Protein AF-A0A6A0IFH3-F1 (afdb_monomer_lite)

Radius of gyration: 33.76 Å; chains: 1; bounding box: 88×50×90 Å

pLDDT: mean 80.27, std 14.4, range [30.91, 95.38]

Foldseek 3Di:
DVVVVVVVVVVVVVVVVCCVVPVLVVPALAAFAPVCNVCSVPLVCQQDPPPGGFQVSVCCQVVLQPPQQAGSVRHGDPDRDVLSSVCSVQAPDRPCVQAPTHDHDGRPDDDALVRGDPVVLQVCCSRCVVVQDPDQLSQQEDPRQVCFDDSVDNPPTPNDLLVVADADPVRHPDQCVFDPGPHHSVDGDLCVPPDPDPVVVCVVCVVVVHNDCPPVCVQVRHSDPPSGDPPPDDDDDDDDPPPDDDDD

Structure (mmCIF, N/CA/C/O backbone):
data_AF-A0A6A0IFH3-F1
#
_entry.id   AF-A0A6A0IFH3-F1
#
loop_
_atom_site.group_PDB
_atom_site.id
_atom_site.type_symbol
_atom_site.label_atom_id
_atom_site.label_alt_id
_atom_site.label_comp_id
_atom_site.label_asym_id
_atom_site.label_entity_id
_atom_site.label_seq_id
_atom_site.pdbx_PDB_ins_code
_atom_site.Cartn_x
_atom_site.Cartn_y
_atom_site.Cartn_z
_atom_site.occupancy
_atom_site.B_iso_or_equiv
_atom_site.auth_seq_id
_atom_site.auth_comp_id
_atom_site.auth_asym_id
_atom_site.auth_atom_id
_atom_site.pdbx_PDB_model_num
ATOM 1 N N . MET A 1 1 ? -44.907 -36.975 39.271 1.00 62.53 1 MET A N 1
ATOM 2 C CA . MET A 1 1 ? -45.338 -35.653 38.759 1.00 62.53 1 MET A CA 1
ATOM 3 C C . MET A 1 1 ? -45.086 -34.501 39.737 1.00 62.53 1 MET A C 1
ATOM 5 O O . MET A 1 1 ? -44.320 -33.629 39.379 1.00 62.53 1 MET A O 1
ATOM 9 N N . ARG A 1 2 ? -45.609 -34.451 40.977 1.00 72.94 2 ARG A N 1
ATOM 10 C CA . ARG A 1 2 ? -45.351 -33.288 41.878 1.00 72.94 2 ARG A CA 1
ATOM 11 C C . ARG A 1 2 ? -43.865 -32.991 42.153 1.00 72.94 2 ARG A C 1
ATOM 13 O O . ARG A 1 2 ? -43.475 -31.833 42.152 1.00 72.94 2 ARG A O 1
ATOM 20 N N . ARG A 1 3 ? -43.028 -34.021 42.329 1.00 76.31 3 ARG A N 1
ATOM 21 C CA . ARG A 1 3 ? -41.579 -33.852 42.562 1.00 76.31 3 ARG A CA 1
ATOM 22 C C . ARG A 1 3 ? -40.836 -33.230 41.373 1.00 76.31 3 ARG A C 1
ATOM 24 O O . ARG A 1 3 ? -39.982 -32.386 41.592 1.00 76.31 3 ARG A O 1
ATOM 31 N N . THR A 1 4 ? -41.199 -33.582 40.138 1.00 78.31 4 THR A N 1
ATOM 32 C CA . THR A 1 4 ? -40.545 -33.036 38.936 1.00 78.31 4 THR A CA 1
ATOM 33 C C . THR A 1 4 ? -40.873 -31.557 38.735 1.00 78.31 4 THR A C 1
ATOM 35 O O . THR A 1 4 ? -39.989 -30.792 38.378 1.00 78.31 4 THR A O 1
ATOM 38 N N . TRP A 1 5 ? -42.101 -31.128 39.050 1.00 86.94 5 TRP A N 1
ATOM 39 C CA . TRP A 1 5 ? -42.496 -29.713 39.008 1.00 86.94 5 TRP A CA 1
ATOM 40 C C . TRP A 1 5 ? -41.808 -28.864 40.083 1.00 86.94 5 TRP A C 1
ATOM 42 O O . TRP A 1 5 ? -41.372 -27.755 39.793 1.00 86.94 5 TRP A O 1
ATOM 52 N N . VAL A 1 6 ? -41.663 -29.391 41.304 1.00 89.38 6 VAL A N 1
ATOM 53 C CA . VAL A 1 6 ? -40.944 -28.698 42.387 1.00 89.38 6 VAL A CA 1
ATOM 54 C C . VAL A 1 6 ? -39.465 -28.524 42.038 1.00 89.38 6 VAL A C 1
ATOM 56 O O . VAL A 1 6 ? -38.928 -27.433 42.211 1.00 89.38 6 VAL A O 1
ATOM 59 N N . SER A 1 7 ? -38.819 -29.558 41.489 1.00 84.94 7 SER A N 1
ATOM 60 C CA . SER A 1 7 ? -37.437 -29.454 41.008 1.00 84.94 7 SER A CA 1
ATOM 61 C C . SER A 1 7 ? -37.296 -28.425 39.887 1.00 84.94 7 SER A C 1
ATOM 63 O O . SER A 1 7 ? -36.379 -27.612 39.945 1.00 84.94 7 SER A O 1
ATOM 65 N N . LEU A 1 8 ? -38.224 -28.406 38.921 1.00 90.88 8 LEU A N 1
ATOM 66 C CA . LEU A 1 8 ? -38.197 -27.461 37.803 1.00 90.88 8 LEU A CA 1
ATOM 67 C C . LEU A 1 8 ? -38.345 -26.006 38.276 1.00 90.88 8 LEU A C 1
ATOM 69 O O . LEU A 1 8 ? -37.596 -25.133 37.840 1.00 90.88 8 LEU A O 1
ATOM 73 N N . LEU A 1 9 ? -39.270 -25.755 39.208 1.00 93.75 9 LEU A N 1
ATOM 74 C CA . LEU A 1 9 ? -39.489 -24.434 39.803 1.00 93.75 9 LEU A CA 1
ATOM 75 C C . LEU A 1 9 ? -38.283 -23.963 40.620 1.00 93.75 9 LEU A C 1
ATOM 77 O O . LEU A 1 9 ? -37.913 -22.797 40.520 1.00 93.75 9 LEU A O 1
ATOM 81 N N . LEU A 1 10 ? -37.640 -24.855 41.381 1.00 92.56 10 LEU A N 1
ATOM 82 C CA . LEU A 1 10 ? -36.421 -24.533 42.129 1.00 92.56 10 LEU A CA 1
ATOM 83 C C . LEU A 1 10 ? -35.256 -24.183 41.199 1.00 92.56 10 LEU A C 1
ATOM 85 O O . LEU A 1 10 ? -34.565 -23.197 41.444 1.00 92.56 10 LEU A O 1
ATOM 89 N N . THR A 1 11 ? -35.061 -24.931 40.109 1.00 89.00 11 THR A N 1
ATOM 90 C CA . THR A 1 11 ? -34.044 -24.588 39.103 1.00 89.00 11 THR A CA 1
ATOM 91 C C . THR A 1 11 ? -34.352 -23.276 38.399 1.00 89.00 11 THR A C 1
ATOM 93 O O . THR A 1 11 ? -33.440 -22.480 38.192 1.00 89.00 11 THR A O 1
ATOM 96 N N . LEU A 1 12 ? -35.623 -23.019 38.072 1.00 92.12 12 LEU A N 1
ATOM 97 C CA . LEU A 1 12 ? -36.022 -21.773 37.431 1.00 92.12 12 LEU A CA 1
ATOM 98 C C . LEU A 1 12 ? -35.761 -20.596 38.372 1.00 92.12 12 LEU A C 1
ATOM 100 O O . LEU A 1 12 ? -35.066 -19.675 37.977 1.00 92.12 12 LEU A O 1
ATOM 104 N N . ALA A 1 13 ? -36.213 -20.676 39.628 1.00 92.31 13 ALA A N 1
ATOM 105 C CA . ALA A 1 13 ? -36.014 -19.642 40.643 1.00 92.31 13 ALA A CA 1
ATOM 106 C C . ALA A 1 13 ? -34.532 -19.384 40.955 1.00 92.31 13 ALA A C 1
ATOM 108 O O . ALA A 1 13 ? -34.131 -18.229 41.106 1.00 92.31 13 ALA A O 1
ATOM 109 N N . ALA A 1 14 ? -33.705 -20.432 41.023 1.00 88.62 14 ALA A N 1
ATOM 110 C CA . ALA A 1 14 ? -32.262 -20.292 41.191 1.00 88.62 14 ALA A CA 1
ATOM 111 C C . ALA A 1 14 ? -31.612 -19.613 39.973 1.00 88.62 14 ALA A C 1
ATOM 113 O O . ALA A 1 14 ? -30.759 -18.745 40.150 1.00 88.62 14 ALA A O 1
ATOM 114 N N . ALA A 1 15 ? -32.045 -19.944 38.752 1.00 81.81 15 ALA A N 1
ATOM 115 C CA . ALA A 1 15 ? -31.559 -19.315 37.527 1.00 81.81 15 ALA A CA 1
ATOM 116 C C . ALA A 1 15 ? -31.984 -17.842 37.418 1.00 81.81 15 ALA A C 1
ATOM 118 O O . ALA A 1 15 ? -31.140 -16.999 37.119 1.00 81.81 15 ALA A O 1
ATOM 119 N N . THR A 1 16 ? -33.243 -17.494 37.721 1.00 84.94 16 THR A N 1
ATOM 120 C CA . THR A 1 16 ? -33.681 -16.088 37.773 1.00 84.94 16 THR A CA 1
ATOM 121 C C . THR A 1 16 ? -32.930 -15.323 38.851 1.00 84.94 16 THR A C 1
ATOM 123 O O . THR A 1 16 ? -32.461 -14.222 38.592 1.00 84.94 16 THR A O 1
ATOM 126 N N . SER A 1 17 ? -32.751 -15.908 40.038 1.00 83.56 17 SER A N 1
ATOM 127 C CA . SER A 1 17 ? -31.994 -15.270 41.122 1.00 83.56 17 SER A CA 1
ATOM 128 C C . SER A 1 17 ? -30.533 -15.054 40.729 1.00 83.56 17 SER A C 1
ATOM 130 O O . SER A 1 17 ? -30.000 -13.973 40.949 1.00 83.56 17 SER A O 1
ATOM 132 N N . ALA A 1 18 ? -29.888 -16.028 40.084 1.00 78.44 18 ALA A N 1
ATOM 133 C CA . ALA A 1 18 ? -28.528 -15.876 39.576 1.00 78.44 18 ALA A CA 1
ATOM 134 C C . ALA A 1 18 ? -28.435 -14.820 38.460 1.00 78.44 18 ALA A C 1
ATOM 136 O O . ALA A 1 18 ? -27.479 -14.051 38.441 1.00 78.44 18 ALA A O 1
ATOM 137 N N . ALA A 1 19 ? -29.427 -14.731 37.571 1.00 73.88 19 ALA A N 1
ATOM 138 C CA . ALA A 1 19 ? -29.487 -13.706 36.530 1.00 73.88 19 ALA A CA 1
ATOM 139 C C . ALA A 1 19 ? -29.722 -12.294 37.099 1.00 73.88 19 ALA A C 1
ATOM 141 O O . ALA A 1 19 ? -29.194 -11.329 36.559 1.00 73.88 19 ALA A O 1
ATOM 142 N N . ILE A 1 20 ? -30.473 -12.170 38.197 1.00 77.69 20 ILE A N 1
ATOM 143 C CA . ILE A 1 20 ? -30.726 -10.895 38.889 1.00 77.69 20 ILE A CA 1
ATOM 144 C C . ILE A 1 20 ? -29.519 -10.475 39.741 1.00 77.69 20 ILE A C 1
ATOM 146 O O . ILE A 1 20 ? -29.163 -9.300 39.760 1.00 77.69 20 ILE A O 1
ATOM 150 N N . LEU A 1 21 ? -28.876 -11.421 40.436 1.00 76.44 21 LEU A N 1
ATOM 151 C CA . LEU A 1 21 ? -27.759 -11.156 41.354 1.00 76.44 21 LEU A CA 1
ATOM 152 C C . LEU A 1 21 ? -26.398 -11.087 40.647 1.00 76.44 21 LEU A C 1
ATOM 154 O O . LEU A 1 21 ? -25.497 -10.393 41.110 1.00 76.44 21 LEU A O 1
ATOM 158 N N . PHE A 1 22 ? -26.238 -11.788 39.522 1.00 69.81 22 PHE A N 1
ATOM 159 C CA . PHE A 1 22 ? -25.007 -11.825 38.728 1.00 69.81 22 PHE A CA 1
ATOM 160 C C . PHE A 1 22 ? -25.266 -11.616 37.224 1.00 69.81 22 PHE A C 1
ATOM 162 O O . PHE A 1 22 ? -24.744 -12.386 36.408 1.00 69.81 22 PHE A O 1
ATOM 169 N N . PRO A 1 23 ? -26.009 -10.567 36.818 1.00 62.97 23 PRO A N 1
ATOM 170 C CA . PRO A 1 23 ? -26.370 -10.345 35.415 1.00 62.97 23 PRO A CA 1
ATOM 171 C C . PRO A 1 23 ? -25.130 -10.299 34.518 1.00 62.97 23 PRO A C 1
ATOM 173 O O . PRO A 1 23 ? -25.102 -10.882 33.436 1.00 62.97 23 PRO A O 1
ATOM 176 N N . TYR A 1 24 ? -24.044 -9.710 35.019 1.00 60.28 24 TYR A N 1
ATOM 177 C CA . TYR A 1 24 ? -22.783 -9.603 34.297 1.00 60.28 24 TYR A CA 1
ATOM 178 C C . TYR A 1 24 ? -22.118 -10.961 34.055 1.00 60.28 24 TYR A C 1
ATOM 180 O O . TYR A 1 24 ? -21.653 -11.203 32.952 1.00 60.28 24 TYR A O 1
ATOM 188 N N . ARG A 1 25 ? -22.109 -11.904 35.007 1.00 62.91 25 ARG A N 1
ATOM 189 C CA . ARG A 1 25 ? -21.514 -13.238 34.764 1.00 62.91 25 ARG A CA 1
ATOM 190 C C . ARG A 1 25 ? -22.373 -14.121 33.863 1.00 62.91 25 ARG A C 1
ATOM 192 O O . ARG A 1 25 ? -21.837 -15.015 33.223 1.00 62.91 25 ARG A O 1
ATOM 199 N N . ALA A 1 26 ? -23.676 -13.863 33.815 1.00 61.84 26 ALA A N 1
ATOM 200 C CA . ALA A 1 26 ? -24.594 -14.588 32.947 1.00 61.84 26 ALA A CA 1
ATOM 201 C C . ALA A 1 26 ? -24.537 -14.109 31.481 1.00 61.84 26 ALA A C 1
ATOM 203 O O . ALA A 1 26 ? -24.861 -14.884 30.587 1.00 61.84 26 ALA A O 1
ATOM 204 N N . ILE A 1 27 ? -24.130 -12.854 31.233 1.00 68.31 27 ILE A N 1
ATOM 205 C CA . ILE A 1 27 ? -24.211 -12.208 29.907 1.00 68.31 27 ILE A CA 1
ATOM 206 C C . ILE A 1 27 ? -22.826 -11.846 29.335 1.00 68.31 27 ILE A C 1
ATOM 208 O O . ILE A 1 27 ? -22.698 -11.652 28.128 1.00 68.31 27 ILE A O 1
ATOM 212 N N . THR A 1 28 ? -21.767 -11.760 30.152 1.00 67.44 28 THR A N 1
ATOM 213 C CA . THR A 1 28 ? -20.444 -11.336 29.658 1.00 67.44 28 THR A CA 1
ATOM 214 C C . THR A 1 28 ? -19.760 -12.435 28.837 1.00 67.44 28 THR A C 1
ATOM 216 O O . THR A 1 28 ? -19.492 -13.519 29.356 1.00 67.44 28 THR A O 1
ATOM 219 N N . PRO A 1 29 ? -19.374 -12.158 27.577 1.00 70.81 29 PRO A N 1
ATOM 220 C CA . PRO A 1 29 ? -18.688 -13.122 26.712 1.00 70.81 29 PRO A CA 1
ATOM 221 C C . PRO A 1 29 ? -17.205 -13.350 27.081 1.00 70.81 29 PRO A C 1
ATOM 223 O O . PRO A 1 29 ? -16.410 -13.791 26.253 1.00 70.81 29 PRO A O 1
ATOM 226 N N . GLY A 1 30 ? -16.811 -13.050 28.323 1.00 77.75 30 GLY A N 1
ATOM 227 C CA . GLY A 1 30 ? -15.439 -13.112 28.825 1.00 77.75 30 GLY A CA 1
ATOM 228 C C . GLY A 1 30 ? -14.893 -11.753 29.269 1.00 77.75 30 GLY A C 1
ATOM 229 O O . GLY A 1 30 ? -15.550 -10.717 29.143 1.00 77.75 30 GLY A O 1
ATOM 230 N N . THR A 1 31 ? -13.669 -11.764 29.803 1.00 82.62 31 THR A N 1
ATOM 231 C CA . THR A 1 31 ? -12.994 -10.564 30.316 1.00 82.62 31 THR A CA 1
ATOM 232 C C . THR A 1 31 ? -12.634 -9.591 29.197 1.00 82.62 31 THR A C 1
ATOM 234 O O . THR A 1 31 ? -12.260 -10.018 28.100 1.00 82.62 31 THR A O 1
ATOM 237 N N . LEU A 1 32 ? -12.702 -8.297 29.516 1.00 85.19 32 LEU A N 1
ATOM 238 C CA . LEU A 1 32 ? -12.210 -7.212 28.670 1.00 85.19 32 LEU A CA 1
ATOM 239 C C . LEU A 1 32 ? -10.676 -7.214 28.591 1.00 85.19 32 LEU A C 1
ATOM 241 O O . LEU A 1 32 ? -9.986 -7.819 29.420 1.00 85.19 32 LEU A O 1
ATOM 245 N N . SER A 1 33 ? -10.150 -6.514 27.594 1.00 86.06 33 SER A N 1
ATOM 246 C CA . SER A 1 33 ? -8.736 -6.188 27.467 1.00 86.06 33 SER A CA 1
ATOM 247 C C . SER A 1 33 ? -8.267 -5.313 28.635 1.00 86.06 33 SER A C 1
ATOM 249 O O . SER A 1 33 ? -9.041 -4.573 29.243 1.00 86.06 33 SER A O 1
ATOM 251 N N . ALA A 1 34 ? -6.967 -5.372 28.944 1.00 85.94 34 ALA A N 1
ATOM 252 C CA . ALA A 1 34 ? -6.384 -4.650 30.078 1.00 85.94 34 ALA A CA 1
ATOM 253 C C . ALA A 1 34 ? -6.682 -3.138 30.054 1.00 85.94 34 ALA A C 1
ATOM 255 O O . ALA A 1 34 ? -6.937 -2.545 31.100 1.00 85.94 34 ALA A O 1
ATOM 256 N N . GLY A 1 35 ? -6.694 -2.531 28.861 1.00 84.38 35 GLY A N 1
ATOM 257 C CA . GLY A 1 35 ? -6.963 -1.103 28.678 1.00 84.38 35 GLY A CA 1
ATOM 258 C C . GLY A 1 35 ? -8.408 -0.692 28.968 1.00 84.38 35 GLY A C 1
ATOM 259 O O . GLY A 1 35 ? -8.644 0.474 29.270 1.00 84.38 35 GLY A O 1
ATOM 260 N N . HIS A 1 36 ? -9.352 -1.636 28.929 1.00 88.56 36 HIS A N 1
ATOM 261 C CA . HIS A 1 36 ? -10.779 -1.379 29.121 1.00 88.56 36 HIS A CA 1
ATOM 262 C C . HIS A 1 36 ? -11.355 -2.022 30.390 1.00 88.56 36 HIS A C 1
ATOM 264 O O . HIS A 1 36 ? -12.564 -1.998 30.611 1.00 88.56 36 HIS A O 1
ATOM 270 N N . LEU A 1 37 ? -10.518 -2.572 31.281 1.00 87.31 37 LEU A N 1
ATOM 271 C CA . LEU A 1 37 ? -10.986 -3.169 32.541 1.00 87.31 37 LEU A CA 1
ATOM 272 C C . LEU A 1 37 ? -11.797 -2.190 33.405 1.00 87.31 37 LEU A C 1
ATOM 274 O O . LEU A 1 37 ? -12.680 -2.622 34.144 1.00 87.31 37 LEU A O 1
ATOM 278 N N . GLY A 1 38 ? -11.532 -0.884 33.292 1.00 86.81 38 GLY A N 1
ATOM 279 C CA . GLY A 1 38 ? -12.296 0.161 33.978 1.00 86.81 38 GLY A CA 1
ATOM 280 C C . GLY A 1 38 ? -13.731 0.333 33.466 1.00 86.81 38 GLY A C 1
ATOM 281 O O . GLY A 1 38 ? -14.540 0.958 34.140 1.00 86.81 38 GLY A O 1
ATOM 282 N N . GLN A 1 39 ? -14.059 -0.227 32.301 1.00 88.00 39 GLN A N 1
ATOM 283 C CA . GLN A 1 39 ? -15.365 -0.123 31.639 1.00 88.00 39 GLN A CA 1
ATOM 284 C C . GLN A 1 39 ? -16.192 -1.406 31.809 1.00 88.00 39 GLN A C 1
ATOM 286 O O . GLN A 1 39 ? -17.296 -1.508 31.281 1.00 88.00 39 GLN A O 1
ATOM 291 N N . ARG A 1 40 ? -15.687 -2.386 32.573 1.00 84.06 40 ARG A N 1
ATOM 292 C CA . ARG A 1 40 ? -16.310 -3.708 32.762 1.00 84.06 40 ARG A CA 1
ATOM 293 C C . ARG A 1 40 ? -17.757 -3.661 33.262 1.00 84.06 40 ARG A C 1
ATOM 295 O O . ARG A 1 40 ? -18.520 -4.574 32.967 1.00 84.06 40 ARG A O 1
ATOM 302 N N . ASP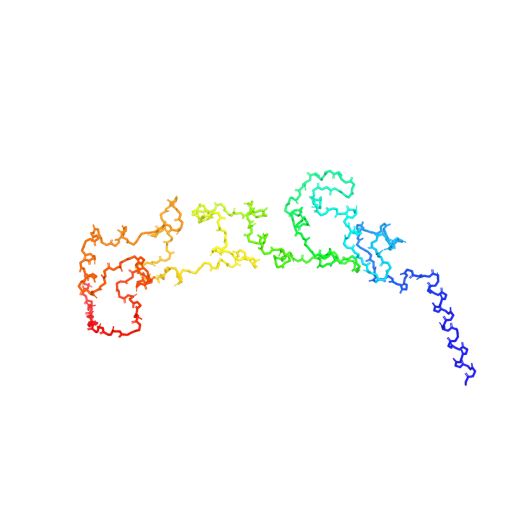 A 1 41 ? -18.104 -2.610 34.001 1.00 83.12 41 ASP A N 1
ATOM 303 C CA . ASP A 1 41 ? -19.408 -2.447 34.643 1.00 83.12 41 ASP A CA 1
ATOM 304 C C . ASP A 1 41 ? -20.358 -1.541 33.822 1.00 83.12 41 ASP A C 1
ATOM 306 O O . ASP A 1 41 ? -21.552 -1.478 34.112 1.00 83.12 41 ASP A O 1
ATOM 310 N N . ASP A 1 42 ? -19.866 -0.895 32.754 1.00 87.06 42 ASP A N 1
ATOM 311 C CA . ASP A 1 42 ? -20.640 -0.017 31.863 1.00 87.06 42 ASP A CA 1
ATOM 312 C C . ASP A 1 42 ? -20.665 -0.562 30.427 1.00 87.06 42 ASP A C 1
ATOM 314 O O . ASP A 1 42 ? -20.021 -0.053 29.507 1.00 87.06 42 ASP A O 1
ATOM 318 N N . CYS A 1 43 ? -21.430 -1.633 30.214 1.00 85.44 43 CYS A N 1
ATOM 319 C CA . CYS A 1 43 ? -21.493 -2.323 28.923 1.00 85.44 43 CYS A CA 1
ATOM 320 C C . CYS A 1 43 ? -22.015 -1.421 27.786 1.00 85.44 43 CYS A C 1
ATOM 322 O O . CYS A 1 43 ? -21.633 -1.589 26.625 1.00 85.44 43 CYS A O 1
ATOM 324 N N . LEU A 1 44 ? -22.892 -0.461 28.106 1.00 89.44 44 LEU A N 1
ATOM 325 C CA . LEU A 1 44 ? -23.524 0.440 27.133 1.00 89.44 44 LEU A CA 1
ATOM 326 C C . LEU A 1 44 ? -22.600 1.587 26.680 1.00 89.44 44 LEU A C 1
ATOM 328 O O . LEU A 1 44 ? -22.924 2.300 25.718 1.00 89.44 44 LEU A O 1
ATOM 332 N N . SER A 1 45 ? -21.431 1.735 27.313 1.00 89.81 45 SER A N 1
ATOM 333 C CA . SER A 1 45 ? -20.347 2.590 26.815 1.00 89.81 45 SER A CA 1
ATOM 334 C C . SER A 1 45 ? -19.851 2.143 25.438 1.00 89.81 45 SER A C 1
ATOM 336 O O . SER A 1 45 ? -19.539 2.986 24.599 1.00 89.81 45 SER A O 1
ATOM 338 N N . CYS A 1 46 ? -19.863 0.833 25.168 1.00 89.12 46 CYS A N 1
ATOM 339 C CA . CYS A 1 46 ? -19.465 0.253 23.885 1.00 89.12 46 CYS A CA 1
ATOM 340 C C . CYS A 1 46 ? -20.653 -0.312 23.099 1.00 89.12 46 CYS A C 1
ATOM 342 O O . CYS A 1 46 ? -20.661 -0.244 21.872 1.00 89.12 46 CYS A O 1
ATOM 344 N N . HIS A 1 47 ? -21.669 -0.845 23.781 1.00 90.31 47 HIS A N 1
ATOM 345 C CA . HIS A 1 47 ? -22.810 -1.489 23.139 1.00 90.31 47 HIS A CA 1
ATOM 346 C C . HIS A 1 47 ? -24.031 -0.580 23.002 1.00 90.31 47 HIS A C 1
ATOM 348 O O . HIS A 1 47 ? -24.325 0.274 23.835 1.00 90.31 47 HIS A O 1
ATOM 354 N N . THR A 1 48 ? -24.805 -0.833 21.954 1.00 91.38 48 THR A N 1
ATOM 355 C CA . THR A 1 48 ? -26.190 -0.387 21.824 1.00 91.38 48 THR A CA 1
ATOM 356 C C . THR A 1 48 ? -27.095 -1.608 21.917 1.00 91.38 48 THR A C 1
ATOM 358 O O . THR A 1 48 ? -26.830 -2.635 21.286 1.00 91.38 48 THR A O 1
ATOM 361 N N . LEU A 1 49 ? -28.172 -1.502 22.698 1.00 87.50 49 LEU A N 1
ATOM 362 C CA . LEU A 1 49 ? -29.128 -2.594 22.886 1.00 87.50 49 LEU A CA 1
ATOM 363 C C . LEU A 1 49 ? -29.589 -3.152 21.532 1.00 87.50 49 LEU A C 1
ATOM 365 O O . LEU A 1 49 ? -29.991 -2.395 20.647 1.00 87.50 49 LEU A O 1
ATOM 369 N N . LEU A 1 50 ? -29.485 -4.477 21.379 1.00 83.19 50 LEU A N 1
ATOM 370 C CA . LEU A 1 50 ? -29.855 -5.252 20.182 1.00 83.19 50 LEU A CA 1
ATOM 371 C C . LEU A 1 50 ? -29.086 -4.919 18.886 1.00 83.19 50 LEU A C 1
ATOM 373 O O . LEU A 1 50 ? -29.313 -5.567 17.870 1.00 83.19 50 LEU A O 1
ATOM 377 N N . ARG A 1 51 ? -28.163 -3.950 18.905 1.00 84.94 51 ARG A N 1
ATOM 378 C CA . ARG A 1 51 ? -27.356 -3.535 17.741 1.00 84.94 51 ARG A CA 1
ATOM 379 C C . ARG A 1 51 ? -25.866 -3.855 17.878 1.00 84.94 51 ARG A C 1
ATOM 381 O O . ARG A 1 51 ? -25.087 -3.513 16.997 1.00 84.94 51 ARG A O 1
ATOM 388 N N . GLY A 1 52 ? -25.466 -4.518 18.962 1.00 87.38 52 GLY A N 1
ATOM 389 C CA . GLY A 1 52 ? -24.068 -4.873 19.203 1.00 87.38 52 GLY A CA 1
ATOM 390 C C . GLY A 1 52 ? -23.218 -3.656 19.569 1.00 87.38 52 GLY A C 1
ATOM 391 O O . GLY A 1 52 ? -23.719 -2.736 20.212 1.00 87.38 52 GLY A O 1
ATOM 392 N N . ALA A 1 53 ? -21.935 -3.677 19.207 1.00 89.12 53 ALA A N 1
ATOM 393 C CA . ALA A 1 53 ? -20.991 -2.588 19.460 1.00 89.12 53 ALA A CA 1
ATOM 394 C C . ALA A 1 53 ? -20.752 -1.790 18.165 1.00 89.12 53 ALA A C 1
ATOM 396 O O . ALA A 1 53 ? -19.973 -2.231 17.318 1.00 89.12 53 ALA A O 1
ATOM 397 N N . PRO A 1 54 ? -21.447 -0.656 17.960 1.00 90.44 54 PRO A N 1
ATOM 398 C CA . PRO A 1 54 ? -21.275 0.144 16.756 1.00 90.44 54 PRO A CA 1
ATOM 399 C C . PRO A 1 54 ? -19.935 0.903 16.800 1.00 90.44 54 PRO A C 1
ATOM 401 O O . PRO A 1 54 ? -19.475 1.314 17.868 1.00 90.44 54 PRO A O 1
ATOM 404 N N . ALA A 1 55 ? -19.298 1.095 15.641 1.00 89.06 55 ALA A N 1
ATOM 405 C CA . ALA A 1 55 ? -17.946 1.659 15.550 1.00 89.06 55 ALA A CA 1
ATOM 406 C C . ALA A 1 55 ? -17.850 3.088 16.120 1.00 89.06 55 ALA A C 1
ATOM 408 O O . ALA A 1 55 ? -16.803 3.496 16.621 1.00 89.06 55 ALA A O 1
ATOM 409 N N . GLU A 1 56 ? -18.952 3.835 16.114 1.00 90.56 56 GLU A N 1
ATOM 410 C CA . GLU A 1 56 ? -19.051 5.194 16.644 1.00 90.56 56 GLU A CA 1
ATOM 411 C C . GLU A 1 56 ? -18.824 5.234 18.161 1.00 90.56 56 GLU A C 1
ATOM 413 O O . GLU A 1 56 ? -18.231 6.184 18.673 1.00 90.56 56 GLU A O 1
ATOM 418 N N . LYS A 1 57 ? -19.239 4.186 18.886 1.00 92.25 57 LYS A N 1
ATOM 419 C CA . LYS A 1 57 ? -18.991 4.060 20.330 1.00 92.25 57 LYS A CA 1
ATOM 420 C C . LYS A 1 57 ? -17.498 3.904 20.614 1.00 92.25 57 LYS A C 1
ATOM 422 O O . LYS A 1 57 ? -16.987 4.512 21.548 1.00 92.25 57 LYS A O 1
ATOM 427 N N . CYS A 1 58 ? -16.781 3.164 19.767 1.00 90.56 58 CYS A N 1
ATOM 428 C CA . CYS A 1 58 ? -15.322 3.078 19.825 1.00 90.56 58 CYS A CA 1
ATOM 429 C C . CYS A 1 58 ? -14.682 4.434 19.481 1.00 90.56 58 CYS A C 1
ATOM 431 O O . CYS A 1 58 ? -13.810 4.918 20.206 1.00 90.56 58 CYS A O 1
ATOM 433 N N . ALA A 1 59 ? -15.151 5.073 18.404 1.00 91.12 59 ALA A N 1
ATOM 434 C CA . ALA A 1 59 ? -14.620 6.335 17.891 1.00 91.12 59 ALA A CA 1
ATOM 435 C C . ALA A 1 59 ? -14.814 7.530 18.841 1.00 91.12 59 ALA A C 1
ATOM 437 O O . ALA A 1 59 ? -14.075 8.510 18.740 1.00 91.12 59 ALA A O 1
ATOM 438 N N . ALA A 1 60 ? -15.756 7.445 19.786 1.00 92.00 60 ALA A N 1
ATOM 439 C CA . ALA A 1 60 ? -15.962 8.458 20.821 1.00 92.00 60 ALA A CA 1
ATOM 440 C C . ALA A 1 60 ? -14.705 8.691 21.681 1.00 92.00 60 ALA A C 1
ATOM 442 O O . ALA A 1 60 ? -14.422 9.829 22.057 1.00 92.00 60 ALA A O 1
ATOM 443 N N . CYS A 1 61 ? -13.931 7.631 21.938 1.00 90.44 61 CYS A N 1
ATOM 444 C CA . CYS A 1 61 ? -12.651 7.698 22.652 1.00 90.44 61 CYS A CA 1
ATOM 445 C C . CYS A 1 61 ? -11.452 7.520 21.707 1.00 90.44 61 CYS A C 1
ATOM 447 O O . CYS A 1 61 ? -10.419 8.164 21.884 1.00 90.44 61 CYS A O 1
ATOM 449 N N . HIS A 1 62 ? -11.581 6.662 20.693 1.00 90.94 62 HIS A N 1
ATOM 450 C CA . HIS A 1 62 ? -10.542 6.348 19.711 1.00 90.94 62 HIS A CA 1
ATOM 451 C C . HIS A 1 62 ? -10.867 6.958 18.350 1.00 90.94 62 HIS A C 1
ATOM 453 O O . HIS A 1 62 ? -11.211 6.249 17.404 1.00 90.94 62 HIS A O 1
ATOM 459 N N . ARG A 1 63 ? -10.756 8.284 18.237 1.00 92.38 63 ARG A N 1
ATOM 460 C CA . ARG A 1 63 ? -10.995 8.975 16.964 1.00 92.38 63 ARG A CA 1
ATOM 461 C C . ARG A 1 63 ? -10.051 8.418 15.891 1.00 92.38 63 ARG A C 1
ATOM 463 O O . ARG A 1 63 ? -8.840 8.472 16.102 1.00 92.38 63 ARG A O 1
ATOM 470 N N . PRO A 1 64 ? -10.549 7.915 14.747 1.00 90.38 64 PRO A N 1
ATOM 471 C CA . PRO A 1 64 ? -9.709 7.247 13.752 1.00 90.38 64 PRO A CA 1
ATOM 472 C C . PRO A 1 64 ? -8.499 8.072 13.286 1.00 90.38 64 PRO A C 1
ATOM 474 O O . PRO A 1 64 ? -7.406 7.536 13.149 1.00 90.38 64 PRO A O 1
ATOM 477 N N . GLY A 1 65 ? -8.661 9.391 13.140 1.00 90.31 65 GLY A N 1
ATOM 478 C CA . GLY A 1 65 ? -7.578 10.312 12.777 1.00 90.31 65 GLY A CA 1
ATOM 479 C C . GLY A 1 65 ? -6.558 10.605 13.884 1.00 90.31 65 GLY A C 1
ATOM 480 O O . GLY A 1 65 ? -5.554 11.248 13.600 1.00 90.31 65 GLY A O 1
ATOM 481 N N . ASP A 1 66 ? -6.779 10.129 15.111 1.00 94.06 66 ASP A N 1
ATOM 482 C CA . ASP A 1 66 ? -5.922 10.363 16.280 1.00 94.06 66 ASP A CA 1
ATOM 483 C C . ASP A 1 66 ? -5.230 9.083 16.783 1.00 94.06 66 ASP A C 1
ATOM 485 O O . ASP A 1 66 ? -4.274 9.151 17.567 1.00 94.06 66 ASP A O 1
ATOM 489 N N . VAL A 1 67 ? -5.683 7.901 16.348 1.00 91.75 67 VAL A N 1
ATOM 490 C CA . VAL A 1 67 ? -5.148 6.625 16.838 1.00 91.75 67 VAL A CA 1
ATOM 491 C C . VAL A 1 67 ? -3.666 6.494 16.485 1.00 91.75 67 VAL A C 1
ATOM 493 O O . VAL A 1 67 ? -3.270 6.528 15.324 1.00 91.75 67 VAL A O 1
ATOM 496 N N . GLY A 1 68 ? -2.828 6.315 17.507 1.00 91.56 68 GLY A N 1
ATOM 497 C CA . GLY A 1 68 ? -1.378 6.196 17.351 1.00 91.56 68 GLY A CA 1
ATOM 498 C C . GLY A 1 68 ? -0.629 7.528 17.355 1.00 91.56 68 GLY A C 1
ATOM 499 O O . GLY A 1 68 ? 0.599 7.510 17.325 1.00 91.56 68 GLY A O 1
ATOM 500 N N . VAL A 1 69 ? -1.318 8.668 17.453 1.00 95.38 69 VAL A N 1
ATOM 501 C CA . VAL A 1 69 ? -0.681 9.992 17.587 1.00 95.38 69 VAL A CA 1
ATOM 502 C C . VAL A 1 69 ? -1.172 10.793 18.787 1.00 95.38 69 VAL A C 1
ATOM 504 O O . VAL A 1 69 ? -0.430 11.640 19.280 1.00 95.38 69 VAL A O 1
ATOM 507 N N . ARG A 1 70 ? -2.371 10.505 19.304 1.00 95.25 70 ARG A N 1
ATOM 508 C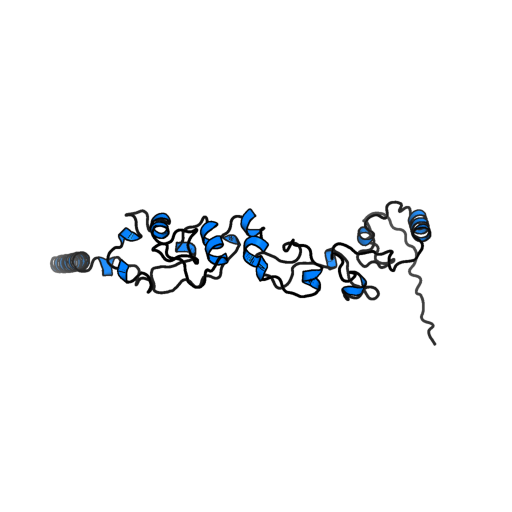 CA . ARG A 1 70 ? -2.916 11.131 20.513 1.00 95.25 70 ARG A CA 1
ATOM 509 C C . ARG A 1 70 ? -3.502 10.083 21.458 1.00 95.25 70 ARG A C 1
ATOM 511 O O . ARG A 1 70 ? -3.839 8.967 21.062 1.00 95.25 70 ARG A O 1
ATOM 518 N N . THR A 1 71 ? -3.601 10.446 22.729 1.00 91.75 71 THR A N 1
ATOM 519 C CA . THR A 1 71 ? -4.337 9.695 23.750 1.00 91.75 71 THR A CA 1
ATOM 520 C C . THR A 1 71 ? -5.847 9.839 23.537 1.00 91.75 71 THR A C 1
ATOM 522 O O . THR A 1 71 ? -6.301 10.720 22.807 1.00 91.75 71 THR A O 1
ATOM 525 N N . THR A 1 72 ? -6.650 9.042 24.242 1.00 89.12 72 THR A N 1
ATOM 526 C CA . THR A 1 72 ? -8.123 9.159 24.231 1.00 89.12 72 THR A CA 1
ATOM 527 C C . THR A 1 72 ? -8.637 10.507 24.752 1.00 89.12 72 THR A C 1
ATOM 529 O O . THR A 1 72 ? -9.778 10.878 24.489 1.00 89.12 72 THR A O 1
ATOM 532 N N . LYS A 1 73 ? -7.793 11.275 25.454 1.00 89.88 73 LYS A N 1
ATOM 533 C CA . LYS A 1 73 ? -8.089 12.642 25.911 1.00 89.88 73 LYS A CA 1
ATOM 534 C C . LYS A 1 73 ? -7.687 13.722 24.899 1.00 89.88 73 LYS A C 1
ATOM 536 O O . LYS A 1 73 ? -7.956 14.891 25.134 1.00 89.88 73 LYS A O 1
ATOM 541 N N . GLY A 1 74 ? -7.058 13.351 23.782 1.00 90.25 74 GLY A N 1
ATOM 542 C CA . GLY A 1 74 ? -6.566 14.291 22.771 1.00 90.25 74 GLY A CA 1
ATOM 543 C C . GLY A 1 74 ? -5.155 14.828 23.031 1.00 90.25 74 GLY A C 1
ATOM 544 O O . GLY A 1 74 ? -4.658 15.627 22.237 1.00 90.25 74 GLY A O 1
ATOM 545 N N . GLU A 1 75 ? -4.475 14.368 24.082 1.00 93.88 75 GLU A N 1
ATOM 546 C CA . GLU A 1 75 ? -3.077 14.741 24.339 1.00 93.88 75 GLU A CA 1
ATOM 547 C C . GLU A 1 75 ? -2.128 14.055 23.348 1.00 93.88 75 GLU A C 1
ATOM 549 O O . GLU A 1 75 ? -2.312 12.863 23.088 1.00 93.88 75 GLU A O 1
ATOM 554 N N . PRO A 1 76 ? -1.117 14.747 22.798 1.00 94.75 76 PRO A N 1
ATOM 555 C CA . PRO A 1 76 ? -0.162 14.151 21.869 1.00 94.75 76 PRO A CA 1
ATOM 556 C C . PRO A 1 76 ? 0.674 13.048 22.534 1.00 94.75 76 PRO A C 1
ATOM 558 O O . PRO A 1 76 ? 1.059 13.142 23.699 1.00 94.75 76 PRO A O 1
ATOM 561 N N . LEU A 1 77 ? 0.978 11.991 21.781 1.00 93.56 77 LEU A N 1
ATOM 562 C CA . LEU A 1 77 ? 1.884 10.934 22.230 1.00 93.56 77 LEU A CA 1
ATOM 563 C C . LEU A 1 77 ? 3.342 11.369 22.069 1.00 93.56 77 LEU A C 1
ATOM 565 O O . LEU A 1 77 ? 3.706 11.979 21.068 1.00 93.56 77 LEU A O 1
ATOM 569 N N . ALA A 1 78 ? 4.200 10.960 23.006 1.00 94.69 78 ALA A N 1
ATOM 570 C CA . ALA A 1 78 ? 5.637 11.243 22.952 1.00 94.69 78 ALA A CA 1
ATOM 571 C C . ALA A 1 78 ? 6.330 10.667 21.698 1.00 94.69 78 ALA A C 1
ATOM 573 O O . ALA A 1 78 ? 7.323 11.213 21.230 1.00 94.69 78 ALA A O 1
ATOM 574 N N . ALA A 1 79 ? 5.806 9.567 21.148 1.00 93.06 79 ALA A N 1
ATOM 575 C CA . ALA A 1 79 ? 6.333 8.911 19.954 1.00 93.06 79 ALA A CA 1
ATOM 576 C C . ALA A 1 79 ? 5.193 8.601 18.963 1.00 93.06 79 ALA A C 1
ATOM 578 O O . ALA A 1 79 ? 4.691 7.470 18.945 1.00 93.06 79 ALA A O 1
ATOM 579 N N . PRO A 1 80 ? 4.760 9.585 18.154 1.00 92.44 80 PRO A N 1
ATOM 580 C CA . PRO A 1 80 ? 3.648 9.414 17.228 1.00 92.44 80 PRO A CA 1
ATOM 581 C C . PRO A 1 80 ? 3.947 8.350 16.161 1.00 92.44 80 PRO A C 1
ATOM 583 O O . PRO A 1 80 ? 5.055 8.239 15.633 1.00 92.44 80 PRO A O 1
ATOM 586 N N . LYS A 1 81 ? 2.933 7.549 15.832 1.00 91.44 81 LYS A N 1
ATOM 587 C CA . LYS A 1 81 ? 2.969 6.479 14.829 1.00 91.44 81 LYS A CA 1
ATOM 588 C C . LYS A 1 81 ? 2.054 6.839 13.670 1.00 91.44 81 LYS A C 1
ATOM 590 O O . LYS A 1 81 ? 0.937 6.344 13.549 1.00 91.44 81 LYS A O 1
ATOM 595 N N . GLU A 1 82 ? 2.569 7.670 12.777 1.00 89.44 82 GLU A N 1
ATOM 596 C CA . GLU A 1 82 ? 1.794 8.245 11.677 1.00 89.44 82 GLU A CA 1
ATOM 597 C C . GLU A 1 82 ? 1.205 7.194 10.716 1.00 89.44 82 GLU A C 1
ATOM 599 O O . GLU A 1 82 ? 0.079 7.334 10.240 1.00 89.44 82 GLU A O 1
ATOM 604 N N . ARG A 1 83 ? 1.911 6.076 10.490 1.00 88.06 83 ARG A N 1
ATOM 605 C CA . ARG A 1 83 ? 1.362 4.941 9.727 1.00 88.06 83 ARG A CA 1
ATOM 606 C C . ARG A 1 83 ? 0.118 4.351 10.398 1.00 88.06 83 ARG A C 1
ATOM 608 O O . ARG A 1 83 ? -0.839 4.018 9.710 1.00 88.06 83 ARG A O 1
ATOM 615 N N . ALA A 1 84 ? 0.121 4.223 11.726 1.00 88.38 84 ALA A N 1
ATOM 616 C CA . ALA A 1 84 ? -1.032 3.707 12.462 1.00 88.38 84 ALA A CA 1
ATOM 617 C C . ALA A 1 84 ? -2.222 4.670 12.359 1.00 88.38 84 ALA A C 1
ATOM 619 O O . ALA A 1 84 ? -3.336 4.213 12.111 1.00 88.38 84 ALA A O 1
ATOM 620 N N . ARG A 1 85 ? -1.967 5.982 12.449 1.00 91.31 85 ARG A N 1
ATOM 621 C CA . ARG A 1 85 ? -2.974 7.031 12.248 1.00 91.31 85 ARG A CA 1
ATOM 622 C C . ARG A 1 85 ? -3.647 6.917 10.888 1.00 91.31 85 ARG A C 1
ATOM 624 O O . ARG A 1 85 ? -4.865 6.804 10.815 1.00 91.31 85 ARG A O 1
ATOM 631 N N . ARG A 1 86 ? -2.852 6.850 9.814 1.00 89.00 86 ARG A N 1
ATOM 632 C CA . ARG A 1 86 ? -3.375 6.713 8.446 1.00 89.00 86 ARG A CA 1
ATOM 633 C C . ARG A 1 86 ? -4.184 5.434 8.240 1.00 89.00 86 ARG A C 1
ATOM 635 O O . ARG A 1 86 ? -5.207 5.476 7.563 1.00 89.00 86 ARG A O 1
ATOM 642 N N . ILE A 1 87 ? -3.761 4.306 8.820 1.00 87.88 87 ILE A N 1
ATOM 643 C CA . ILE A 1 87 ? -4.529 3.052 8.734 1.00 87.88 87 ILE A CA 1
ATOM 644 C C . ILE A 1 87 ? -5.925 3.243 9.330 1.00 87.88 87 ILE A C 1
ATOM 646 O O . ILE A 1 87 ? -6.900 2.859 8.697 1.00 87.88 87 ILE A O 1
ATOM 650 N N . HIS A 1 88 ? -6.031 3.850 10.512 1.00 89.50 88 HIS A N 1
ATOM 651 C CA . HIS A 1 88 ? -7.326 4.058 11.159 1.00 89.50 88 HIS A CA 1
ATOM 652 C C . HIS A 1 88 ? -8.169 5.105 10.422 1.00 89.50 88 HIS A C 1
ATOM 654 O O . HIS A 1 88 ? -9.353 4.877 10.209 1.00 89.50 88 HIS A O 1
ATOM 660 N N . GLU A 1 89 ? -7.564 6.201 9.962 1.00 89.00 89 GLU A N 1
ATOM 661 C CA . GLU A 1 89 ? -8.233 7.252 9.182 1.00 89.00 89 GLU A CA 1
ATOM 662 C C . GLU A 1 89 ? -8.844 6.734 7.869 1.00 89.00 89 GLU A C 1
ATOM 664 O O . GLU A 1 89 ? -9.914 7.177 7.461 1.00 89.00 89 GLU A O 1
ATOM 669 N N . THR A 1 90 ? -8.186 5.776 7.213 1.00 85.81 90 THR A N 1
ATOM 670 C CA . THR A 1 90 ? -8.627 5.224 5.920 1.00 85.81 90 THR A CA 1
ATOM 671 C C . THR A 1 90 ? -9.528 3.993 6.047 1.00 85.81 90 THR A C 1
ATOM 673 O O . THR A 1 90 ? -10.084 3.529 5.045 1.00 85.81 90 THR A O 1
ATOM 676 N N . LEU A 1 91 ? -9.699 3.457 7.259 1.00 79.75 91 LEU A N 1
ATOM 677 C CA . LEU A 1 91 ? -10.449 2.229 7.495 1.00 79.75 91 LEU A CA 1
ATOM 678 C C . LEU A 1 91 ? -11.957 2.468 7.356 1.00 79.75 91 LEU A C 1
ATOM 680 O O . LEU A 1 91 ? -12.537 3.315 8.028 1.00 79.75 91 LEU A O 1
ATOM 684 N N . ARG A 1 92 ? -12.615 1.657 6.521 1.00 71.50 92 ARG A N 1
ATOM 685 C CA . ARG A 1 92 ? -14.081 1.672 6.334 1.00 71.50 92 ARG A CA 1
ATOM 686 C C . ARG A 1 92 ? -14.790 0.473 6.974 1.00 71.50 92 ARG A C 1
ATOM 688 O O . ARG A 1 92 ? -15.949 0.200 6.678 1.00 71.50 92 ARG A O 1
ATOM 695 N N . THR A 1 93 ? -14.089 -0.285 7.814 1.00 76.50 93 THR A N 1
ATOM 696 C CA . THR A 1 93 ? -14.605 -1.492 8.475 1.00 76.50 93 THR A CA 1
ATOM 697 C C . THR A 1 93 ? -14.765 -1.275 9.975 1.00 76.50 93 THR A C 1
ATOM 699 O O . THR A 1 93 ? -14.024 -0.491 10.560 1.00 76.50 93 THR A O 1
ATOM 702 N N . GLY A 1 94 ? -15.673 -2.024 10.610 1.00 84.31 94 GLY A N 1
ATOM 703 C CA . GLY A 1 94 ? -15.804 -2.040 12.070 1.00 84.31 94 GLY A CA 1
ATOM 704 C C . GLY A 1 94 ? -14.487 -2.387 12.777 1.00 84.31 94 GLY A C 1
ATOM 705 O O . GLY A 1 94 ? -13.707 -3.213 12.288 1.00 84.31 94 GLY A O 1
ATOM 706 N N . CYS A 1 95 ? -14.229 -1.732 13.914 1.00 85.12 95 CYS A N 1
ATOM 707 C CA . CYS A 1 95 ? -12.998 -1.880 14.699 1.00 85.12 95 CYS A CA 1
ATOM 708 C C . CYS A 1 95 ? -12.784 -3.324 15.186 1.00 85.12 95 CYS A C 1
ATOM 710 O O . CYS A 1 95 ? -11.651 -3.801 15.272 1.00 85.12 95 CYS A O 1
ATOM 712 N N . ASP A 1 96 ? -13.885 -4.026 15.443 1.00 80.94 96 ASP A N 1
ATOM 713 C CA . ASP A 1 96 ? -13.973 -5.400 15.935 1.00 80.94 96 ASP A CA 1
ATOM 714 C C . ASP A 1 96 ? -13.380 -6.441 14.971 1.00 80.94 96 ASP A C 1
ATOM 716 O O . ASP A 1 96 ? -12.909 -7.503 15.385 1.00 80.94 96 ASP A O 1
ATOM 720 N N . ARG A 1 97 ? -13.311 -6.123 13.671 1.00 80.25 97 ARG A N 1
ATOM 721 C CA . ARG A 1 97 ? -12.670 -7.003 12.680 1.00 80.25 97 ARG A CA 1
ATOM 722 C C . ARG A 1 97 ? -11.169 -7.157 12.885 1.00 80.25 97 ARG A C 1
ATOM 724 O O . ARG A 1 97 ? -10.604 -8.157 12.434 1.00 80.25 97 ARG A O 1
ATOM 731 N N . CYS A 1 98 ? -10.534 -6.201 13.553 1.00 81.19 98 CYS A N 1
ATOM 732 C CA . CYS A 1 98 ? -9.117 -6.253 13.904 1.00 81.19 98 CYS A CA 1
ATOM 733 C C . CYS A 1 98 ? -8.917 -6.412 15.414 1.00 81.19 98 CYS A C 1
ATOM 735 O O . CYS A 1 98 ? -8.089 -7.220 15.839 1.00 81.19 98 CYS A O 1
ATOM 737 N N . HIS A 1 99 ? -9.699 -5.690 16.217 1.00 82.94 99 HIS A N 1
ATOM 738 C CA . HIS A 1 99 ? -9.583 -5.652 17.668 1.00 82.94 99 HIS A CA 1
ATOM 739 C C . HIS A 1 99 ? -10.690 -6.473 18.327 1.00 82.94 99 HIS A C 1
ATOM 741 O O . HIS A 1 99 ? -11.846 -6.076 18.332 1.00 82.94 99 HIS A O 1
ATOM 747 N N . SER A 1 100 ? -10.333 -7.607 18.928 1.00 82.88 100 SER A N 1
ATOM 748 C CA . SER A 1 100 ? -11.260 -8.329 19.802 1.00 82.88 100 SER A CA 1
ATOM 749 C C . SER A 1 100 ? -11.151 -7.777 21.214 1.00 82.88 100 SER A C 1
ATOM 751 O O . SER A 1 100 ? -10.052 -7.725 21.765 1.00 82.88 100 SER A O 1
ATOM 753 N N . GLU A 1 101 ? -12.282 -7.397 21.797 1.00 83.50 101 GLU A N 1
ATOM 754 C CA . GLU A 1 101 ? -12.316 -6.876 23.163 1.00 83.50 101 GLU A CA 1
ATOM 755 C C . GLU A 1 101 ? -12.541 -7.988 24.193 1.00 83.50 101 GLU A C 1
ATOM 757 O O . GLU A 1 101 ? -11.845 -8.077 25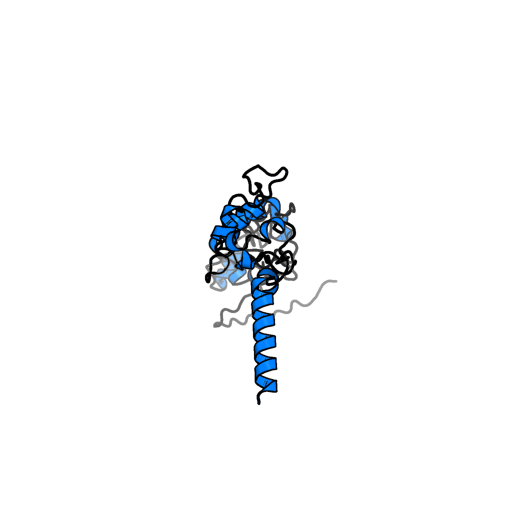.204 1.00 83.50 101 GLU A O 1
ATOM 762 N N . HIS A 1 102 ? -13.484 -8.885 23.915 1.00 84.88 102 HIS A N 1
ATOM 763 C CA . HIS A 1 102 ? -13.786 -9.994 24.808 1.00 84.88 102 HIS A CA 1
ATOM 764 C C . HIS A 1 102 ? -12.836 -11.172 24.582 1.00 84.88 102 HIS A C 1
ATOM 766 O O . HIS A 1 102 ? -12.474 -11.505 23.450 1.00 84.88 102 HIS A O 1
ATOM 772 N N . GLY A 1 103 ? -12.449 -11.820 25.684 1.00 74.94 103 GLY A N 1
ATOM 773 C CA . GLY A 1 103 ? -11.641 -13.041 25.677 1.00 74.94 103 GLY A CA 1
ATOM 774 C C . GLY A 1 103 ? -10.145 -12.818 25.899 1.00 74.94 103 GLY A C 1
ATOM 775 O O . GLY A 1 103 ? -9.363 -13.735 25.650 1.00 74.94 103 GLY A O 1
ATOM 776 N N . GLY A 1 104 ? -9.731 -11.622 26.342 1.00 59.31 104 GLY A N 1
ATOM 777 C CA . GLY A 1 104 ? -8.361 -11.328 26.794 1.00 59.31 104 GLY A CA 1
ATOM 778 C C . GLY A 1 104 ? -7.262 -11.445 25.728 1.00 59.31 104 GLY A C 1
ATOM 779 O O . GLY A 1 104 ? -6.088 -11.226 26.021 1.00 59.31 104 GLY A O 1
ATOM 780 N N . ARG A 1 105 ? -7.612 -11.776 24.483 1.00 55.81 105 ARG A N 1
ATOM 781 C CA . ARG A 1 105 ? -6.681 -11.833 23.359 1.00 55.81 105 ARG A CA 1
ATOM 782 C C . ARG A 1 105 ? -6.643 -10.466 22.698 1.00 55.81 105 ARG A C 1
ATOM 784 O O . ARG A 1 105 ? -7.510 -10.147 21.891 1.00 55.81 105 ARG A O 1
ATOM 791 N N . LEU A 1 106 ? -5.602 -9.692 23.008 1.00 54.66 106 LEU A N 1
ATOM 792 C CA . LEU A 1 106 ? -5.153 -8.600 22.146 1.00 54.66 106 LEU A CA 1
ATOM 793 C C . LEU A 1 106 ? -5.019 -9.172 20.733 1.00 54.66 106 LEU A C 1
ATOM 795 O O . LEU A 1 106 ? -4.161 -10.018 20.485 1.00 54.66 106 LEU A O 1
ATOM 799 N N . GLY A 1 107 ? -5.936 -8.787 19.846 1.00 54.59 107 GLY A N 1
ATOM 800 C CA . GLY A 1 107 ? -6.009 -9.293 18.484 1.00 54.59 107 GLY A CA 1
ATOM 801 C C . GLY A 1 107 ? -4.710 -9.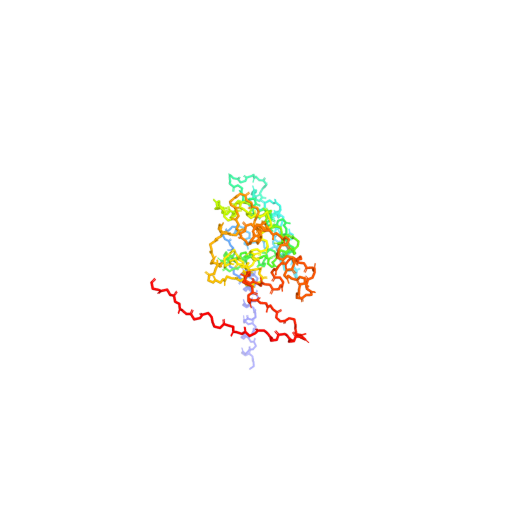012 17.739 1.00 54.59 107 GLY A C 1
ATOM 802 O O . GLY A 1 107 ? -4.539 -7.949 17.156 1.00 54.59 107 GLY A O 1
ATOM 803 N N . THR A 1 108 ? -3.793 -9.975 17.718 1.00 54.19 108 THR A N 1
ATOM 804 C CA . THR A 1 108 ? -2.588 -9.957 16.883 1.00 54.19 108 THR A CA 1
ATOM 805 C C . THR A 1 108 ? -2.952 -10.349 15.456 1.00 54.19 108 THR A C 1
ATOM 807 O O . THR A 1 108 ? -2.356 -11.240 14.850 1.00 54.19 108 THR A O 1
ATOM 810 N N . ARG A 1 109 ? -3.970 -9.697 14.886 1.00 66.00 109 ARG A N 1
ATOM 811 C CA . ARG A 1 109 ? -4.223 -9.829 13.456 1.00 66.00 109 ARG A CA 1
ATOM 812 C C . ARG A 1 109 ? -3.125 -9.063 12.737 1.00 66.00 109 ARG A C 1
ATOM 814 O O . ARG A 1 109 ? -2.929 -7.870 12.959 1.00 66.00 109 ARG A O 1
ATOM 821 N N . ARG A 1 110 ? -2.368 -9.773 11.899 1.00 74.25 110 ARG A N 1
ATOM 822 C CA . ARG A 1 110 ? -1.434 -9.128 10.978 1.00 74.25 110 ARG A CA 1
ATOM 823 C C . ARG A 1 110 ? -2.243 -8.242 10.039 1.00 74.25 110 ARG A C 1
ATOM 825 O O . ARG A 1 110 ? -3.310 -8.639 9.574 1.00 74.25 110 ARG A O 1
ATOM 832 N N . PHE A 1 111 ? -1.734 -7.044 9.793 1.00 82.56 111 PHE A N 1
ATOM 833 C CA . PHE A 1 111 ? -2.347 -6.113 8.861 1.00 82.56 111 PHE A CA 1
ATOM 834 C C . PHE A 1 111 ? -2.455 -6.738 7.460 1.00 82.56 111 PHE A C 1
ATOM 836 O O . PHE A 1 111 ? -1.508 -7.373 6.994 1.00 82.56 111 PHE A O 1
ATOM 843 N N . ALA A 1 112 ? -3.597 -6.538 6.798 1.00 84.44 112 ALA A N 1
ATOM 844 C CA . ALA A 1 112 ? -3.868 -7.025 5.450 1.00 84.44 112 ALA A CA 1
ATOM 845 C C . ALA A 1 112 ? -4.397 -5.884 4.569 1.00 84.44 112 ALA A C 1
ATOM 847 O O . ALA A 1 112 ? -5.439 -5.301 4.867 1.00 84.44 112 ALA A O 1
ATOM 848 N N . HIS A 1 113 ? -3.712 -5.603 3.454 1.00 87.94 113 HIS A N 1
ATOM 849 C CA . HIS A 1 113 ? -4.085 -4.533 2.515 1.00 87.94 113 HIS A CA 1
ATOM 850 C C . HIS A 1 113 ? -5.478 -4.709 1.894 1.00 87.94 113 HIS A C 1
ATOM 852 O O . HIS A 1 113 ? -6.091 -3.720 1.514 1.00 87.94 113 HIS A O 1
ATOM 858 N N . ALA A 1 114 ? -6.012 -5.935 1.844 1.00 84.38 114 ALA A N 1
ATOM 859 C CA . ALA A 1 114 ? -7.365 -6.215 1.352 1.00 84.38 114 ALA A CA 1
ATOM 860 C C . ALA A 1 114 ? -8.483 -5.531 2.168 1.00 84.38 114 ALA A C 1
ATOM 862 O O . ALA A 1 114 ? -9.629 -5.502 1.733 1.00 84.38 114 ALA A O 1
ATOM 863 N N . LEU A 1 115 ? -8.167 -5.005 3.358 1.00 82.06 115 LEU A N 1
ATOM 864 C CA . LEU A 1 115 ? -9.101 -4.247 4.194 1.00 82.06 115 LEU A CA 1
ATOM 865 C C . LEU A 1 115 ? -9.155 -2.751 3.840 1.00 82.06 115 LEU A C 1
ATOM 867 O O . LEU A 1 115 ? -10.008 -2.035 4.364 1.00 82.06 115 LEU A O 1
ATOM 871 N N . LEU A 1 116 ? -8.246 -2.273 2.987 1.00 84.44 116 LEU A N 1
ATOM 872 C CA . LEU A 1 116 ? -8.208 -0.887 2.533 1.00 84.44 116 LEU A CA 1
ATOM 873 C C . LEU A 1 116 ? -9.019 -0.702 1.241 1.00 84.44 116 LEU A C 1
ATOM 875 O O . LEU A 1 116 ? -9.137 -1.641 0.452 1.00 84.44 116 LEU A O 1
ATOM 879 N N . PRO A 1 117 ? -9.524 0.518 0.973 1.00 84.94 117 PRO A N 1
ATOM 880 C CA . PRO A 1 117 ? -9.991 0.886 -0.361 1.00 84.94 117 PRO A CA 1
ATOM 881 C C . PRO A 1 117 ? -8.893 0.647 -1.407 1.00 84.94 117 PRO A C 1
ATOM 883 O O . PRO A 1 117 ? -7.714 0.887 -1.129 1.00 84.94 117 PRO A O 1
ATOM 886 N N . ALA A 1 118 ? -9.272 0.194 -2.603 1.00 84.31 118 ALA A N 1
ATOM 887 C CA . ALA A 1 118 ? -8.326 -0.195 -3.651 1.00 84.31 118 ALA A CA 1
ATOM 888 C C . ALA A 1 118 ? -7.367 0.947 -4.026 1.00 84.31 118 ALA A C 1
ATOM 890 O O . ALA A 1 118 ? -6.171 0.728 -4.217 1.00 84.31 118 ALA A O 1
ATOM 891 N N . GLU A 1 119 ? -7.873 2.178 -4.046 1.00 83.62 119 GLU A N 1
ATOM 892 C CA . GLU A 1 119 ? -7.115 3.385 -4.370 1.00 83.62 119 GLU A CA 1
ATOM 893 C C . GLU A 1 119 ? -6.047 3.674 -3.307 1.00 83.62 119 GLU A C 1
ATOM 895 O O . GLU A 1 119 ? -4.916 4.032 -3.626 1.00 83.62 119 GLU A O 1
ATOM 900 N N . VAL A 1 120 ? -6.385 3.463 -2.030 1.00 85.56 120 VAL A N 1
ATOM 901 C CA . VAL A 1 120 ? -5.451 3.636 -0.907 1.00 85.56 120 VAL A CA 1
ATOM 902 C C . VAL A 1 120 ? -4.405 2.522 -0.913 1.00 85.56 120 VAL A C 1
ATOM 904 O O . VAL A 1 120 ? -3.223 2.789 -0.709 1.00 85.56 120 VAL A O 1
ATOM 907 N N . ALA A 1 121 ? -4.817 1.279 -1.182 1.00 85.81 121 ALA A N 1
ATOM 908 C CA . ALA A 1 121 ? -3.917 0.130 -1.246 1.00 85.81 121 ALA A CA 1
ATOM 909 C C . ALA A 1 121 ? -2.876 0.247 -2.378 1.00 85.81 121 ALA A C 1
ATOM 911 O O . ALA A 1 121 ? -1.755 -0.237 -2.222 1.00 85.81 121 ALA A O 1
ATOM 912 N N . ALA A 1 122 ? -3.216 0.914 -3.487 1.00 83.25 122 ALA A N 1
ATOM 913 C CA . ALA A 1 122 ? -2.290 1.189 -4.587 1.00 83.25 122 ALA A CA 1
ATOM 914 C C . ALA A 1 122 ? -1.254 2.287 -4.255 1.00 83.25 122 ALA A C 1
ATOM 916 O O . ALA A 1 122 ? -0.166 2.316 -4.831 1.00 83.25 122 ALA A O 1
ATOM 917 N N . GLY A 1 123 ? -1.555 3.178 -3.306 1.00 88.00 123 GLY A N 1
ATOM 918 C CA . GLY A 1 123 ? -0.697 4.292 -2.895 1.00 88.00 123 GLY A CA 1
ATOM 919 C C . GLY A 1 123 ? 0.412 3.895 -1.915 1.00 88.00 123 GLY A C 1
ATOM 920 O O . GLY A 1 123 ? 0.415 4.337 -0.766 1.00 88.00 123 GLY A O 1
ATOM 921 N N . CYS A 1 124 ? 1.381 3.085 -2.350 1.00 89.56 124 CYS A N 1
ATOM 922 C CA . CYS A 1 124 ? 2.393 2.479 -1.472 1.00 89.56 124 CYS A CA 1
ATOM 923 C C . CYS A 1 124 ? 3.169 3.503 -0.620 1.00 89.56 124 CYS A C 1
ATOM 925 O O . CYS A 1 124 ? 3.366 3.314 0.585 1.00 89.56 124 CYS A O 1
ATOM 927 N N . THR A 1 125 ? 3.599 4.608 -1.232 1.00 88.25 125 THR A N 1
ATOM 928 C CA . THR A 1 125 ? 4.462 5.619 -0.600 1.00 88.25 125 THR A CA 1
ATOM 929 C C . THR A 1 125 ? 3.773 6.365 0.539 1.00 88.25 125 THR A C 1
ATOM 931 O O . THR A 1 125 ? 4.447 6.752 1.491 1.00 88.25 125 THR A O 1
ATOM 934 N N . ALA A 1 126 ? 2.441 6.478 0.529 1.00 85.69 126 ALA A N 1
ATOM 935 C CA . ALA A 1 126 ? 1.689 7.150 1.590 1.00 85.69 126 ALA A CA 1
ATOM 936 C C . ALA A 1 126 ? 1.918 6.518 2.979 1.00 85.69 126 ALA A C 1
ATOM 938 O O . ALA A 1 126 ? 1.864 7.204 4.004 1.00 85.69 126 ALA A O 1
ATOM 939 N N . CYS A 1 127 ? 2.205 5.211 3.018 1.00 88.06 127 CYS A N 1
ATOM 940 C CA . CYS A 1 127 ? 2.484 4.473 4.252 1.00 88.06 127 CYS A CA 1
ATOM 941 C C . CYS A 1 127 ? 3.919 3.928 4.333 1.00 88.06 127 CYS A C 1
ATOM 943 O O . CYS A 1 127 ? 4.462 3.799 5.436 1.00 88.06 127 CYS A O 1
ATOM 945 N N . HIS A 1 128 ? 4.537 3.593 3.199 1.00 89.81 128 HIS A N 1
ATOM 946 C CA . HIS A 1 128 ? 5.816 2.882 3.123 1.00 89.81 128 HIS A CA 1
ATOM 947 C C . HIS A 1 128 ? 6.990 3.724 2.601 1.00 89.81 128 HIS A C 1
ATOM 949 O O . HIS A 1 128 ? 8.027 3.145 2.294 1.00 89.81 128 HIS A O 1
ATOM 955 N N . ALA A 1 129 ? 6.879 5.059 2.555 1.00 85.44 129 ALA A N 1
ATOM 956 C CA . ALA A 1 129 ? 7.973 5.945 2.126 1.00 85.44 129 ALA A CA 1
ATOM 957 C C . ALA A 1 129 ? 9.319 5.624 2.806 1.00 85.44 129 ALA A C 1
ATOM 959 O O . ALA A 1 129 ? 10.324 5.439 2.124 1.00 85.44 129 ALA A O 1
ATOM 960 N N . ASP A 1 130 ? 9.316 5.448 4.129 1.00 85.94 130 ASP A N 1
ATOM 961 C CA . ASP A 1 130 ? 10.538 5.195 4.910 1.00 85.94 130 ASP A CA 1
ATOM 962 C C . ASP A 1 130 ? 11.019 3.735 4.858 1.00 85.94 130 ASP A C 1
ATOM 964 O O . ASP A 1 130 ? 12.037 3.389 5.454 1.00 85.94 130 ASP A O 1
ATOM 968 N N . ALA A 1 131 ? 10.270 2.850 4.195 1.00 86.81 131 ALA A N 1
ATOM 969 C CA . ALA A 1 131 ? 10.590 1.427 4.102 1.00 86.81 131 ALA A CA 1
ATOM 970 C C . ALA A 1 131 ? 11.380 1.067 2.834 1.00 86.81 131 ALA A C 1
ATOM 972 O O . ALA A 1 131 ? 11.784 -0.088 2.700 1.00 86.81 131 ALA A O 1
ATOM 973 N N . ARG A 1 132 ? 11.589 2.020 1.911 1.00 88.81 132 ARG A N 1
ATOM 974 C CA . ARG A 1 132 ? 12.357 1.791 0.680 1.00 88.81 132 ARG A CA 1
ATOM 975 C C . ARG A 1 132 ? 13.820 1.480 1.034 1.00 88.81 132 ARG A C 1
ATOM 977 O O . ARG A 1 132 ? 14.469 2.311 1.676 1.00 88.81 132 ARG A O 1
ATOM 984 N N . PRO A 1 133 ? 14.357 0.320 0.619 1.00 90.62 133 PRO A N 1
ATOM 985 C CA . PRO A 1 133 ? 15.777 0.022 0.761 1.00 90.62 133 PRO A CA 1
ATOM 986 C C . PRO A 1 133 ? 16.657 1.073 0.072 1.00 90.62 133 PRO A C 1
ATOM 988 O O . PRO A 1 133 ? 16.275 1.652 -0.943 1.00 90.62 133 PRO A O 1
ATOM 991 N N . LYS A 1 134 ? 17.849 1.312 0.626 1.00 88.94 134 LYS A N 1
ATOM 992 C CA . LYS A 1 134 ? 18.836 2.269 0.097 1.00 88.94 134 LYS A CA 1
ATOM 993 C C . LYS A 1 134 ? 19.895 1.580 -0.775 1.00 88.94 134 LYS A C 1
ATOM 995 O O . LYS A 1 134 ? 21.077 1.877 -0.643 1.00 88.94 134 LYS A O 1
ATOM 1000 N N . ASP A 1 135 ? 19.481 0.618 -1.593 1.00 87.69 135 ASP A N 1
ATOM 1001 C CA . ASP A 1 135 ? 20.362 -0.079 -2.535 1.00 87.69 135 ASP A CA 1
ATOM 1002 C C . ASP A 1 135 ? 20.286 0.534 -3.945 1.00 87.69 135 ASP A C 1
ATOM 1004 O O . ASP A 1 135 ? 19.418 1.360 -4.236 1.00 87.69 135 ASP A O 1
ATOM 1008 N N . GLU A 1 136 ? 21.221 0.149 -4.816 1.00 82.19 136 GLU A N 1
ATOM 1009 C CA . GLU A 1 136 ? 21.327 0.687 -6.179 1.00 82.19 136 GLU A CA 1
ATOM 1010 C C . GLU A 1 136 ? 20.098 0.368 -7.039 1.00 82.19 136 GLU A C 1
ATOM 1012 O O . GLU A 1 136 ? 19.646 1.222 -7.801 1.00 82.19 136 GLU A O 1
ATOM 1017 N N . LEU A 1 137 ? 19.509 -0.824 -6.879 1.00 85.25 137 LEU A N 1
ATOM 1018 C CA . LEU A 1 137 ? 18.319 -1.238 -7.624 1.00 85.25 137 LEU A CA 1
ATOM 1019 C C . LEU A 1 137 ? 17.133 -0.333 -7.289 1.00 85.25 137 LEU A C 1
ATOM 1021 O O . LEU A 1 137 ? 16.476 0.204 -8.181 1.00 85.25 137 LEU A O 1
ATOM 1025 N N . HIS A 1 138 ? 16.870 -0.133 -5.998 1.00 88.50 138 HIS A N 1
ATOM 1026 C CA . HIS A 1 138 ? 15.820 0.762 -5.559 1.00 88.50 138 HIS A CA 1
ATOM 1027 C C . HIS A 1 138 ? 16.158 2.197 -5.918 1.00 88.50 138 HIS A C 1
ATOM 1029 O O . HIS A 1 138 ? 15.221 2.906 -6.234 1.00 88.50 138 HIS A O 1
ATOM 1035 N N . ALA A 1 139 ? 17.420 2.635 -5.921 1.00 84.75 139 ALA A N 1
ATOM 1036 C CA . ALA A 1 139 ? 17.795 3.981 -6.362 1.00 84.75 139 ALA A CA 1
ATOM 1037 C C . ALA A 1 139 ? 17.512 4.221 -7.860 1.00 84.75 139 ALA A C 1
ATOM 1039 O O . ALA A 1 139 ? 17.038 5.299 -8.212 1.00 84.75 139 ALA A O 1
ATOM 1040 N N . ALA A 1 140 ? 17.741 3.216 -8.712 1.00 81.94 140 ALA A N 1
ATOM 1041 C CA . ALA A 1 140 ? 17.474 3.251 -10.154 1.00 81.94 140 ALA A CA 1
ATOM 1042 C C . ALA A 1 140 ? 15.993 3.015 -10.522 1.00 81.94 140 ALA A C 1
ATOM 1044 O O . ALA A 1 140 ? 15.553 3.329 -11.631 1.00 81.94 140 ALA A O 1
ATOM 1045 N N . ALA A 1 141 ? 15.200 2.455 -9.606 1.00 82.88 141 ALA A N 1
ATOM 1046 C CA . ALA A 1 141 ? 13.772 2.245 -9.803 1.00 82.88 141 ALA A CA 1
ATOM 1047 C C . ALA A 1 141 ? 12.966 3.555 -9.700 1.00 82.88 141 ALA A C 1
ATOM 1049 O O . ALA A 1 141 ? 13.277 4.464 -8.923 1.00 82.88 141 ALA A O 1
ATOM 1050 N N . THR A 1 142 ? 11.865 3.625 -10.454 1.00 76.81 142 THR A N 1
ATOM 1051 C CA . THR A 1 142 ? 10.872 4.705 -10.344 1.00 76.81 142 THR A CA 1
ATOM 1052 C C . THR A 1 142 ? 10.204 4.727 -8.962 1.00 76.81 142 THR A C 1
ATOM 1054 O O . THR A 1 142 ? 10.294 3.769 -8.197 1.00 76.81 142 THR A O 1
ATOM 1057 N N . SER A 1 143 ? 9.457 5.789 -8.642 1.00 76.50 143 SER A N 1
ATOM 1058 C CA . SER A 1 143 ? 8.626 5.849 -7.424 1.00 76.50 143 SER A CA 1
ATOM 1059 C C . SER A 1 143 ? 7.437 4.871 -7.427 1.00 76.50 143 SER A C 1
ATOM 1061 O O . SER A 1 143 ? 6.774 4.709 -6.404 1.00 76.50 143 SER A O 1
ATOM 1063 N N . GLU A 1 144 ? 7.174 4.202 -8.552 1.00 84.69 144 GLU A N 1
ATOM 1064 C CA . GLU A 1 144 ? 6.145 3.172 -8.701 1.00 84.69 144 GLU A CA 1
ATOM 1065 C C . GLU A 1 144 ? 6.634 1.826 -8.142 1.00 84.69 144 GLU A C 1
ATOM 1067 O O . GLU A 1 144 ? 7.558 1.221 -8.680 1.00 84.69 144 GLU A O 1
ATOM 1072 N N . CYS A 1 145 ? 6.004 1.331 -7.071 1.00 89.31 145 CYS A N 1
ATOM 1073 C CA . CYS A 1 145 ? 6.388 0.062 -6.435 1.00 89.31 145 CYS A CA 1
ATOM 1074 C C . CYS A 1 145 ? 5.684 -1.162 -7.048 1.00 89.31 145 CYS A C 1
ATOM 1076 O O . CYS A 1 145 ? 6.242 -2.259 -7.058 1.00 89.31 145 CYS A O 1
ATOM 1078 N N . ALA A 1 146 ? 4.460 -0.971 -7.552 1.00 87.50 146 ALA A N 1
ATOM 1079 C CA . ALA A 1 146 ? 3.580 -2.026 -8.058 1.00 87.50 146 ALA A CA 1
ATOM 1080 C C . ALA A 1 146 ? 4.145 -2.879 -9.216 1.00 87.50 146 ALA A C 1
ATOM 1082 O O . ALA A 1 146 ? 3.805 -4.059 -9.275 1.00 87.50 146 ALA A O 1
ATOM 1083 N N . PRO A 1 147 ? 5.015 -2.359 -10.112 1.00 85.25 147 PRO A N 1
ATOM 1084 C CA . PRO A 1 147 ? 5.633 -3.189 -11.148 1.00 85.25 147 PRO A CA 1
ATOM 1085 C C . PRO A 1 147 ? 6.502 -4.325 -10.592 1.00 85.25 147 PRO A C 1
ATOM 1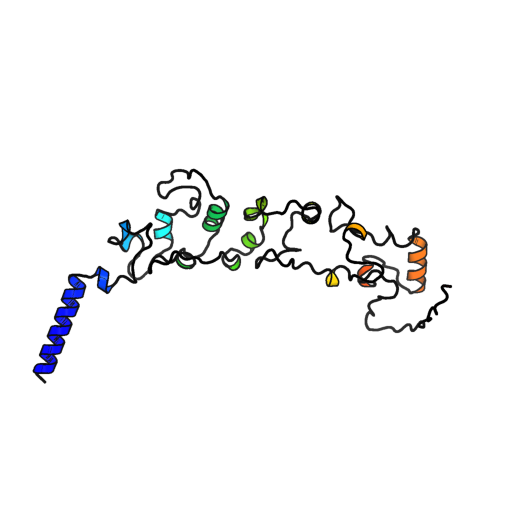087 O O . PRO A 1 147 ? 6.665 -5.346 -11.254 1.00 85.25 147 PRO A O 1
ATOM 1090 N N . CYS A 1 148 ? 7.048 -4.153 -9.383 1.00 88.12 148 CYS A N 1
ATOM 1091 C CA . CYS A 1 148 ? 7.952 -5.120 -8.763 1.00 88.12 148 CYS A CA 1
ATOM 1092 C C . CYS A 1 148 ? 7.364 -5.783 -7.516 1.00 88.12 148 CYS A C 1
ATOM 1094 O O . CYS A 1 148 ? 7.736 -6.909 -7.205 1.00 88.12 148 CYS A O 1
ATOM 1096 N N . HIS A 1 149 ? 6.465 -5.129 -6.783 1.00 91.50 149 HIS A N 1
ATOM 1097 C CA . HIS A 1 149 ? 5.961 -5.621 -5.501 1.00 91.50 149 HIS A CA 1
ATOM 1098 C C . HIS A 1 149 ? 4.439 -5.702 -5.472 1.00 91.50 149 HIS A C 1
ATOM 1100 O O . HIS A 1 149 ? 3.742 -4.836 -5.995 1.00 91.50 149 HIS A O 1
ATOM 1106 N N . GLY A 1 150 ? 3.925 -6.734 -4.802 1.00 88.19 150 GLY A N 1
ATOM 1107 C CA . GLY A 1 150 ? 2.496 -6.922 -4.581 1.00 88.19 150 GLY A CA 1
ATOM 1108 C C . GLY A 1 150 ? 2.052 -6.476 -3.188 1.00 88.19 150 GLY A C 1
ATOM 1109 O O . GLY A 1 150 ? 2.836 -6.386 -2.245 1.00 88.19 150 GLY A O 1
ATOM 1110 N N . VAL A 1 151 ? 0.745 -6.282 -3.020 1.00 86.94 151 VAL A N 1
ATOM 1111 C CA . VAL A 1 151 ? 0.135 -5.961 -1.715 1.00 86.94 151 VAL A CA 1
ATOM 1112 C C . VAL A 1 151 ? 0.156 -7.136 -0.723 1.00 86.94 151 VAL A C 1
ATOM 1114 O O . VAL A 1 151 ? -0.078 -6.946 0.474 1.00 86.94 151 VAL A O 1
ATOM 1117 N N . SER A 1 152 ? 0.439 -8.349 -1.206 1.00 83.88 152 SER A N 1
ATOM 1118 C CA . SER A 1 152 ? 0.631 -9.559 -0.399 1.00 83.88 152 SER A CA 1
ATOM 1119 C C . SER A 1 152 ? 2.017 -9.634 0.252 1.00 83.88 152 SER A C 1
ATOM 1121 O O . SER A 1 152 ? 2.170 -10.336 1.252 1.00 83.88 152 SER A O 1
ATOM 1123 N N . GLY A 1 153 ? 3.012 -8.898 -0.258 1.00 86.19 153 GLY A N 1
ATOM 1124 C CA . GLY A 1 153 ? 4.354 -8.857 0.316 1.00 86.19 153 GLY A CA 1
ATOM 1125 C C . GLY A 1 153 ? 5.411 -8.218 -0.589 1.00 86.19 153 GLY A C 1
ATOM 1126 O O . GLY A 1 153 ? 5.283 -8.186 -1.809 1.00 86.19 153 GLY A O 1
ATOM 1127 N N . TRP A 1 154 ? 6.494 -7.741 0.036 1.00 88.69 154 TRP A N 1
ATOM 1128 C CA . TRP A 1 154 ? 7.656 -7.165 -0.658 1.00 88.69 154 TRP A CA 1
ATOM 1129 C C . TRP A 1 154 ? 8.589 -8.222 -1.261 1.00 88.69 154 TRP A C 1
ATOM 1131 O O . TRP A 1 154 ? 9.321 -7.924 -2.201 1.00 88.69 154 TRP A O 1
ATOM 1141 N N . LYS A 1 155 ? 8.600 -9.440 -0.706 1.00 88.38 155 LYS A N 1
ATOM 1142 C CA . LYS A 1 155 ? 9.442 -10.552 -1.159 1.00 88.38 155 LYS A CA 1
ATOM 1143 C C . LYS A 1 155 ? 8.589 -11.804 -1.402 1.00 88.38 155 LYS A C 1
ATOM 1145 O O . LYS A 1 155 ? 7.761 -12.109 -0.541 1.00 88.38 155 LYS A O 1
ATOM 1150 N N . PRO A 1 156 ? 8.842 -12.555 -2.488 1.00 86.94 156 PRO A N 1
ATOM 1151 C CA . PRO A 1 156 ? 9.705 -12.184 -3.618 1.00 86.94 156 PRO A CA 1
ATOM 1152 C C . PRO A 1 156 ? 9.141 -10.979 -4.394 1.00 86.94 156 PRO A C 1
ATOM 1154 O O . PRO A 1 156 ? 7.954 -10.673 -4.286 1.00 86.94 156 PRO A O 1
ATOM 1157 N N . ALA A 1 157 ? 9.995 -10.280 -5.144 1.00 87.12 157 ALA A N 1
ATOM 1158 C CA . ALA A 1 157 ? 9.507 -9.327 -6.136 1.00 87.12 157 ALA A CA 1
ATOM 1159 C C . ALA A 1 157 ? 8.807 -10.108 -7.262 1.00 87.12 157 ALA A C 1
ATOM 1161 O O . ALA A 1 157 ? 9.260 -11.183 -7.645 1.00 87.12 157 ALA A O 1
ATOM 1162 N N . ALA A 1 158 ? 7.698 -9.578 -7.761 1.00 85.69 158 ALA A N 1
ATOM 1163 C CA . ALA A 1 158 ? 6.886 -10.172 -8.816 1.00 85.69 158 ALA A CA 1
ATOM 1164 C C . ALA A 1 158 ? 7.338 -9.764 -10.229 1.00 85.69 158 ALA A C 1
ATOM 1166 O O . ALA A 1 158 ? 6.715 -10.186 -11.201 1.00 85.69 158 ALA A O 1
ATOM 1167 N N . PHE A 1 159 ? 8.378 -8.927 -10.352 1.00 87.81 159 PHE A N 1
ATOM 1168 C CA . PHE A 1 159 ? 8.905 -8.544 -11.659 1.00 87.81 159 PHE A CA 1
ATOM 1169 C C . PHE A 1 159 ? 9.486 -9.766 -12.369 1.00 87.81 159 PHE A C 1
ATOM 1171 O O . PHE A 1 159 ? 10.362 -10.449 -11.837 1.00 87.81 159 PHE A O 1
ATOM 1178 N N . ASP A 1 160 ? 8.992 -10.014 -13.575 1.00 86.56 160 ASP A N 1
ATOM 1179 C CA . ASP A 1 160 ? 9.300 -11.205 -14.348 1.00 86.56 160 ASP A CA 1
ATOM 1180 C C . ASP A 1 160 ? 10.144 -10.836 -15.571 1.00 86.56 160 ASP A C 1
ATOM 1182 O O . ASP A 1 160 ? 9.629 -10.287 -16.552 1.00 86.56 160 ASP A O 1
ATOM 1186 N N . HIS A 1 161 ? 11.444 -11.140 -15.501 1.00 88.50 161 HIS A N 1
ATOM 1187 C CA . HIS A 1 161 ? 12.346 -10.946 -16.631 1.00 88.50 161 HIS A CA 1
ATOM 1188 C C . HIS A 1 161 ? 11.944 -11.829 -17.816 1.00 88.50 161 HIS A C 1
ATOM 1190 O O . HIS A 1 161 ? 11.993 -11.336 -18.925 1.00 88.50 161 HIS A O 1
ATOM 1196 N N . GLU A 1 162 ? 11.388 -13.032 -17.648 1.00 87.19 162 GLU A N 1
ATOM 1197 C CA . GLU A 1 162 ? 10.987 -13.863 -18.803 1.00 87.19 162 GLU A CA 1
ATOM 1198 C C . GLU A 1 162 ? 9.944 -13.182 -19.700 1.00 87.19 162 GLU A C 1
ATOM 1200 O O . GLU A 1 162 ? 9.890 -13.419 -20.906 1.00 87.19 162 GLU A O 1
ATOM 1205 N N . ARG A 1 163 ? 9.123 -12.295 -19.126 1.00 85.44 163 ARG A N 1
ATOM 1206 C CA . ARG A 1 163 ? 8.143 -11.491 -19.871 1.00 85.44 163 ARG A CA 1
ATOM 1207 C C . ARG A 1 163 ? 8.713 -10.179 -20.407 1.00 85.44 163 ARG A C 1
ATOM 1209 O O . ARG A 1 163 ? 8.113 -9.585 -21.306 1.00 85.44 163 ARG A O 1
ATOM 1216 N N . ALA A 1 164 ? 9.805 -9.690 -19.826 1.00 85.12 164 ALA A N 1
ATOM 1217 C CA . ALA A 1 164 ? 10.435 -8.427 -20.191 1.00 85.12 164 ALA A CA 1
ATOM 1218 C C . ALA A 1 164 ? 11.622 -8.626 -21.145 1.00 85.12 164 ALA A C 1
ATOM 1220 O O . ALA A 1 164 ? 11.664 -7.990 -22.193 1.00 85.12 164 ALA A O 1
ATOM 1221 N N . PHE A 1 165 ? 12.561 -9.492 -20.781 1.00 87.94 165 PHE A N 1
ATOM 1222 C CA . PHE A 1 165 ? 13.736 -9.915 -21.528 1.00 87.94 165 PHE A CA 1
ATOM 1223 C C . PHE A 1 165 ? 14.275 -11.240 -20.951 1.00 87.94 165 PHE A C 1
ATOM 1225 O O . PHE A 1 165 ? 14.612 -11.308 -19.765 1.00 87.94 165 PHE A O 1
ATOM 1232 N N . ARG A 1 166 ? 14.374 -12.285 -21.778 1.00 89.75 166 ARG A N 1
ATOM 1233 C CA . ARG A 1 166 ? 14.870 -13.604 -21.363 1.00 89.75 166 ARG A CA 1
ATOM 1234 C C . ARG A 1 166 ? 16.395 -13.606 -21.313 1.00 89.75 166 ARG A C 1
ATOM 1236 O O . ARG A 1 166 ? 17.047 -13.220 -22.272 1.00 89.75 166 ARG A O 1
ATOM 1243 N N . PHE A 1 167 ? 16.969 -14.104 -20.224 1.00 90.75 167 PHE A N 1
ATOM 1244 C CA . PHE A 1 167 ? 18.419 -14.266 -20.142 1.00 90.75 167 PHE A CA 1
ATOM 1245 C C . PHE A 1 167 ? 18.895 -15.475 -20.953 1.00 90.75 167 PHE A C 1
ATOM 1247 O O . PHE A 1 167 ? 18.259 -16.530 -20.945 1.00 90.75 167 PHE A O 1
ATOM 1254 N N . ASP A 1 168 ? 20.048 -15.339 -21.600 1.00 87.69 168 ASP A N 1
ATOM 1255 C CA . ASP A 1 168 ? 20.707 -16.413 -22.342 1.00 87.69 168 ASP A CA 1
ATOM 1256 C C . ASP A 1 168 ? 22.226 -16.430 -22.075 1.00 87.69 168 ASP A C 1
ATOM 1258 O O . ASP A 1 168 ? 22.723 -15.793 -21.142 1.00 87.69 168 ASP A O 1
ATOM 1262 N N . ARG A 1 169 ? 22.975 -17.211 -22.864 1.00 87.19 169 ARG A N 1
ATOM 1263 C CA . ARG A 1 169 ? 24.438 -17.332 -22.726 1.00 87.19 169 ARG A CA 1
ATOM 1264 C C . ARG A 1 169 ? 25.187 -16.021 -23.003 1.00 87.19 169 ARG A C 1
ATOM 1266 O O . ARG A 1 169 ? 26.256 -15.816 -22.436 1.00 87.19 169 ARG A O 1
ATOM 1273 N N . HIS A 1 170 ? 24.647 -15.176 -23.876 1.00 85.31 170 HIS A N 1
ATOM 1274 C CA . HIS A 1 170 ? 25.238 -13.917 -24.329 1.00 85.31 170 HIS A CA 1
ATOM 1275 C C . HIS A 1 170 ? 24.741 -12.733 -23.492 1.00 85.31 170 HIS A C 1
ATOM 1277 O O . HIS A 1 170 ? 25.467 -11.758 -23.311 1.00 85.31 170 HIS A O 1
ATOM 1283 N N . HIS A 1 171 ? 23.550 -12.860 -22.906 1.00 89.00 171 HIS A N 1
ATOM 1284 C CA . HIS A 1 171 ? 22.905 -11.892 -22.027 1.00 89.00 171 HIS A CA 1
ATOM 1285 C C . HIS A 1 171 ? 22.635 -12.508 -20.641 1.00 89.00 171 HIS A C 1
ATOM 1287 O O . HIS A 1 171 ? 21.483 -12.783 -20.285 1.00 89.00 171 HIS A O 1
ATOM 1293 N N . PRO A 1 172 ? 23.683 -12.759 -19.834 1.00 89.38 172 PRO A N 1
ATOM 1294 C CA . PRO A 1 172 ? 23.518 -13.281 -18.482 1.00 89.38 172 PRO A CA 1
ATOM 1295 C C . PRO A 1 172 ? 22.808 -12.260 -17.568 1.00 89.38 172 PRO A C 1
ATOM 1297 O O . PRO A 1 172 ? 22.820 -11.062 -17.852 1.00 89.38 172 PRO A O 1
ATOM 1300 N N . PRO A 1 173 ? 22.249 -12.687 -16.418 1.00 89.06 173 PRO A N 1
ATOM 1301 C CA . PRO A 1 173 ? 21.500 -11.832 -15.487 1.00 89.06 173 PRO A CA 1
ATOM 1302 C C . PRO A 1 173 ? 22.398 -10.894 -14.655 1.00 89.06 173 PRO A C 1
ATOM 1304 O O . PRO A 1 173 ? 22.327 -10.852 -13.425 1.00 89.06 173 PRO A O 1
ATOM 1307 N N . ARG A 1 174 ? 23.279 -10.139 -15.314 1.00 88.31 174 ARG A N 1
ATOM 1308 C CA . ARG A 1 174 ? 24.118 -9.101 -14.713 1.00 88.31 174 ARG A CA 1
ATOM 1309 C C . ARG A 1 174 ? 23.494 -7.747 -15.020 1.00 88.31 174 ARG A C 1
ATOM 1311 O O . ARG A 1 174 ? 23.569 -7.258 -16.138 1.00 88.31 174 ARG A O 1
ATOM 1318 N N . CYS A 1 175 ? 22.882 -7.129 -14.011 1.00 86.56 175 CYS A N 1
ATOM 1319 C CA . CYS A 1 175 ? 22.050 -5.931 -14.174 1.00 86.56 175 CYS A CA 1
ATOM 1320 C C . CYS A 1 175 ? 22.736 -4.809 -14.971 1.00 86.56 175 CYS A C 1
ATOM 1322 O O . CYS A 1 175 ? 22.107 -4.196 -15.827 1.00 86.56 175 CYS A O 1
ATOM 1324 N N . ALA A 1 176 ? 24.021 -4.565 -14.693 1.00 85.69 176 ALA A N 1
ATOM 1325 C CA . ALA A 1 176 ? 24.802 -3.489 -15.297 1.00 85.69 176 ALA A CA 1
ATOM 1326 C C . ALA A 1 176 ? 25.107 -3.696 -16.791 1.00 85.69 176 ALA A C 1
ATOM 1328 O O . ALA A 1 176 ? 25.434 -2.724 -17.468 1.00 85.69 176 ALA A O 1
ATOM 1329 N N . ASP A 1 177 ? 24.977 -4.925 -17.306 1.00 85.69 177 ASP A N 1
ATOM 1330 C CA . ASP A 1 177 ? 25.190 -5.220 -18.728 1.00 85.69 177 ASP A CA 1
ATOM 1331 C C . ASP A 1 177 ? 24.097 -4.564 -19.591 1.00 85.69 177 ASP A C 1
ATOM 1333 O O . ASP A 1 177 ? 24.362 -4.141 -20.713 1.00 85.69 177 ASP A O 1
ATOM 1337 N N . CYS A 1 178 ? 22.873 -4.443 -19.062 1.00 86.50 178 CYS A N 1
ATOM 1338 C CA . CYS A 1 178 ? 21.731 -3.864 -19.780 1.00 86.50 178 CYS A CA 1
ATOM 1339 C C . CYS A 1 178 ? 21.258 -2.528 -19.190 1.00 86.50 178 CYS A C 1
ATOM 1341 O O . CYS A 1 178 ? 20.800 -1.652 -19.926 1.00 86.50 178 CYS A O 1
ATOM 1343 N N . HIS A 1 179 ? 21.360 -2.357 -17.870 1.00 88.50 179 HIS A N 1
ATOM 1344 C CA . HIS A 1 179 ? 20.907 -1.167 -17.156 1.00 88.50 179 HIS A CA 1
ATOM 1345 C C . HIS A 1 179 ? 22.096 -0.352 -16.658 1.00 88.50 179 HIS A C 1
ATOM 1347 O O . HIS A 1 179 ? 22.758 -0.707 -15.682 1.00 88.50 179 HIS A O 1
ATOM 1353 N N . ALA A 1 180 ? 22.343 0.780 -17.315 1.00 84.12 180 ALA A N 1
ATOM 1354 C CA . ALA A 1 180 ? 23.432 1.669 -16.939 1.00 84.12 180 ALA A CA 1
ATOM 1355 C C . ALA A 1 180 ? 23.210 2.274 -15.533 1.00 84.12 180 ALA A C 1
ATOM 1357 O O . ALA A 1 180 ? 22.101 2.730 -15.227 1.00 84.12 180 ALA A O 1
ATOM 1358 N N . PRO A 1 181 ? 24.256 2.354 -14.687 1.00 80.69 181 PRO A N 1
ATOM 1359 C CA . PRO A 1 181 ? 24.160 2.991 -13.378 1.00 80.69 181 PRO A CA 1
ATOM 1360 C C . PRO A 1 181 ? 23.623 4.425 -13.466 1.00 80.69 181 PRO A C 1
ATOM 1362 O O . PRO A 1 181 ? 24.009 5.202 -14.339 1.00 80.69 181 PRO A O 1
ATOM 1365 N N . GLY A 1 182 ? 22.723 4.787 -12.548 1.00 78.69 182 GLY A N 1
ATOM 1366 C CA . GLY A 1 182 ? 22.118 6.123 -12.492 1.00 78.69 182 GLY A CA 1
ATOM 1367 C C . GLY A 1 182 ? 21.055 6.404 -13.563 1.00 78.69 182 GLY A C 1
ATOM 1368 O O . GLY A 1 182 ? 20.529 7.517 -13.604 1.00 78.69 182 GLY A O 1
ATOM 1369 N N . ARG A 1 183 ? 20.716 5.425 -14.411 1.00 82.44 183 ARG A N 1
ATOM 1370 C CA . ARG A 1 183 ? 19.576 5.488 -15.334 1.00 82.44 183 ARG A CA 1
ATOM 1371 C C . ARG A 1 183 ? 18.372 4.743 -14.772 1.00 82.44 183 ARG A C 1
ATOM 1373 O O . ARG A 1 183 ? 18.498 3.892 -13.895 1.00 82.44 183 ARG A O 1
ATOM 1380 N N . SER A 1 184 ? 17.193 5.086 -15.281 1.00 84.44 184 SER A N 1
ATOM 1381 C CA . SER A 1 184 ? 15.965 4.356 -14.974 1.00 84.44 184 SER A CA 1
ATOM 1382 C C . SER A 1 184 ? 16.073 2.912 -15.460 1.00 84.44 184 SER A C 1
ATOM 1384 O O . SER A 1 184 ? 16.529 2.675 -16.572 1.00 84.44 184 SER A O 1
ATOM 1386 N N . LEU A 1 185 ? 15.549 1.947 -14.700 1.00 85.19 185 LEU A N 1
ATOM 1387 C CA . LEU A 1 185 ? 15.439 0.549 -15.159 1.00 85.19 185 LEU A CA 1
ATOM 1388 C C . LEU A 1 185 ? 14.541 0.385 -16.404 1.00 85.19 185 LEU A C 1
ATOM 1390 O O . LEU A 1 185 ? 14.578 -0.647 -17.064 1.00 85.19 185 LEU A O 1
ATOM 1394 N N . LYS A 1 186 ? 13.724 1.395 -16.744 1.00 83.94 186 LYS A N 1
ATOM 1395 C CA . LYS A 1 186 ? 12.946 1.416 -17.997 1.00 83.94 186 LYS A CA 1
ATOM 1396 C C . LYS A 1 186 ? 13.823 1.745 -19.216 1.00 83.94 186 LYS A C 1
ATOM 1398 O O . LYS A 1 186 ? 13.402 1.498 -20.342 1.00 83.94 186 LYS A O 1
ATOM 1403 N N . GLU A 1 187 ? 15.012 2.305 -18.998 1.00 84.12 187 GLU A N 1
ATOM 1404 C CA . GLU A 1 187 ? 15.982 2.641 -20.036 1.00 84.12 187 GLU A CA 1
ATOM 1405 C C . GLU A 1 187 ? 16.970 1.482 -20.210 1.00 84.12 187 GLU A C 1
ATOM 1407 O O . GLU A 1 187 ? 17.695 1.104 -19.289 1.00 84.12 187 GLU A O 1
ATOM 1412 N N . TYR A 1 188 ? 16.994 0.920 -21.413 1.00 85.44 188 TYR A N 1
ATOM 1413 C CA . TYR A 1 188 ? 18.012 -0.010 -21.889 1.00 85.44 188 TYR A CA 1
ATOM 1414 C C . TYR A 1 188 ? 18.071 0.096 -23.415 1.00 85.44 188 TYR A C 1
ATOM 1416 O O . TYR A 1 188 ? 17.101 0.519 -24.051 1.00 85.44 188 TYR A O 1
ATOM 1424 N N . SER A 1 189 ? 19.207 -0.255 -24.014 1.00 81.94 189 SER A N 1
ATOM 1425 C CA . SER A 1 189 ? 19.369 -0.228 -25.467 1.00 81.94 189 SER A CA 1
ATOM 1426 C C . SER A 1 189 ? 20.001 -1.516 -25.957 1.00 81.94 189 SER A C 1
ATOM 1428 O O . SER A 1 189 ? 21.024 -1.945 -25.436 1.00 81.94 189 SER A O 1
ATOM 1430 N N . CYS A 1 190 ? 19.407 -2.103 -26.994 1.00 81.81 190 CYS A N 1
ATOM 1431 C CA . CYS A 1 190 ? 19.994 -3.246 -27.690 1.00 81.81 190 CYS A CA 1
ATOM 1432 C C . CYS A 1 190 ? 21.181 -2.777 -28.550 1.00 81.81 190 CYS A C 1
ATOM 1434 O O . CYS A 1 190 ? 22.236 -3.398 -28.574 1.00 81.81 190 CYS A O 1
ATOM 1436 N N . THR A 1 191 ? 21.041 -1.617 -29.195 1.00 80.31 191 THR A N 1
ATOM 1437 C CA . THR A 1 191 ? 21.985 -1.074 -30.188 1.00 80.31 191 THR A CA 1
ATOM 1438 C C . THR A 1 191 ? 23.172 -0.344 -29.558 1.00 80.31 191 THR A C 1
ATOM 1440 O O . THR A 1 191 ? 24.022 0.185 -30.265 1.00 80.31 191 THR A O 1
ATOM 1443 N N . GLY A 1 192 ? 23.212 -0.253 -28.225 1.00 78.12 192 GLY A N 1
ATOM 1444 C CA . GLY A 1 192 ? 24.396 0.208 -27.500 1.00 78.12 192 GLY A CA 1
ATOM 1445 C C . GLY A 1 192 ? 25.528 -0.824 -27.508 1.00 78.12 192 GLY A C 1
ATOM 1446 O O . GLY A 1 192 ? 26.687 -0.442 -27.384 1.00 78.12 192 GLY A O 1
ATOM 1447 N N . CYS A 1 193 ? 25.189 -2.107 -27.679 1.00 78.56 193 CYS A N 1
ATOM 1448 C CA . CYS A 1 193 ? 26.140 -3.219 -27.745 1.00 78.56 193 CYS A CA 1
ATOM 1449 C C . CYS A 1 193 ? 26.039 -3.996 -29.069 1.00 78.56 193 CYS A C 1
ATOM 1451 O O . CYS A 1 193 ? 27.064 -4.404 -29.607 1.00 78.56 193 CYS A O 1
ATOM 1453 N N . HIS A 1 194 ? 24.829 -4.172 -29.615 1.00 75.88 194 HIS A N 1
ATOM 1454 C CA . HIS A 1 194 ? 24.610 -4.795 -30.926 1.00 75.88 194 HIS A CA 1
ATOM 1455 C C . HIS A 1 194 ? 24.906 -3.806 -32.066 1.00 75.88 194 HIS A C 1
ATOM 1457 O O . HIS A 1 194 ? 24.580 -2.626 -31.960 1.00 75.88 194 HIS A O 1
ATOM 1463 N N . GLU A 1 195 ? 25.556 -4.316 -33.119 1.00 69.81 195 GLU A N 1
ATOM 1464 C CA . GLU A 1 195 ? 26.471 -3.640 -34.061 1.00 69.81 195 GLU A CA 1
ATOM 1465 C C . GLU A 1 195 ? 26.267 -2.133 -34.348 1.00 69.81 195 GLU A C 1
ATOM 1467 O O . GLU A 1 195 ? 25.179 -1.649 -34.658 1.00 69.81 195 GLU A O 1
ATOM 1472 N N . HIS A 1 196 ? 27.398 -1.413 -34.373 1.00 60.19 196 HIS A N 1
ATOM 1473 C CA . HIS A 1 196 ? 27.582 0.042 -34.502 1.00 60.19 196 HIS A CA 1
ATOM 1474 C C . HIS A 1 196 ? 27.018 0.728 -35.772 1.00 60.19 196 HIS A C 1
ATOM 1476 O O . HIS A 1 196 ? 27.298 1.907 -35.999 1.00 60.19 196 HIS A O 1
ATOM 1482 N N . SER A 1 197 ? 26.220 0.052 -36.609 1.00 71.12 197 SER A N 1
ATOM 1483 C CA . SER A 1 197 ? 25.497 0.701 -37.710 1.00 71.12 197 SER A CA 1
ATOM 1484 C C . SER A 1 197 ? 24.066 0.174 -37.837 1.00 71.12 197 SER A C 1
ATOM 1486 O O . SER A 1 197 ? 23.822 -0.869 -38.450 1.00 71.12 197 SER A O 1
ATOM 1488 N N . LEU A 1 198 ? 23.108 0.951 -37.324 1.00 75.38 198 LEU A N 1
ATOM 1489 C CA . LEU A 1 198 ? 21.668 0.719 -37.498 1.00 75.38 198 LEU A CA 1
ATOM 1490 C C . LEU A 1 198 ? 21.305 0.415 -38.960 1.00 75.38 198 LEU A C 1
ATOM 1492 O O . LEU A 1 198 ? 20.548 -0.509 -39.230 1.00 75.38 198 LEU A O 1
ATOM 1496 N N . ALA A 1 199 ? 21.943 1.109 -39.908 1.00 81.69 199 ALA A N 1
ATOM 1497 C CA . ALA A 1 199 ? 21.699 0.959 -41.340 1.00 81.69 199 ALA A CA 1
ATOM 1498 C C . ALA A 1 199 ? 21.946 -0.463 -41.881 1.00 81.69 199 ALA A C 1
ATOM 1500 O O . ALA A 1 199 ? 21.216 -0.925 -42.757 1.00 81.69 199 ALA A O 1
ATOM 1501 N N . ARG A 1 200 ? 22.968 -1.175 -41.386 1.00 81.56 200 ARG A N 1
ATOM 1502 C CA . ARG A 1 200 ? 23.272 -2.543 -41.840 1.00 81.56 200 ARG A CA 1
ATOM 1503 C C . ARG A 1 200 ? 22.242 -3.536 -41.312 1.00 81.56 200 ARG A C 1
ATOM 1505 O O . ARG A 1 200 ? 21.753 -4.370 -42.069 1.00 81.56 200 ARG A O 1
ATOM 1512 N N . MET A 1 201 ? 21.901 -3.409 -40.035 1.00 83.56 201 MET A N 1
ATOM 1513 C CA . MET A 1 201 ? 20.875 -4.221 -39.390 1.00 83.56 201 MET A CA 1
ATOM 1514 C C . MET A 1 201 ? 19.509 -3.997 -40.058 1.00 83.56 201 MET A C 1
ATOM 1516 O O . MET A 1 201 ? 18.840 -4.962 -40.420 1.00 83.56 201 MET A O 1
ATOM 1520 N N . GLU A 1 202 ? 19.141 -2.745 -40.339 1.00 84.50 202 GLU A N 1
ATOM 1521 C CA . GLU A 1 202 ? 17.929 -2.389 -41.085 1.00 84.50 202 GLU A CA 1
ATOM 1522 C C . GLU A 1 202 ? 17.917 -2.957 -42.507 1.00 84.50 202 GLU A C 1
ATOM 1524 O O . GLU A 1 202 ? 16.876 -3.414 -42.981 1.00 84.50 202 GLU A O 1
ATOM 1529 N N . ALA A 1 203 ? 19.056 -2.938 -43.206 1.00 87.19 203 ALA A N 1
ATOM 1530 C CA . ALA A 1 203 ? 19.167 -3.527 -44.537 1.00 87.19 203 ALA A CA 1
ATOM 1531 C C . ALA A 1 203 ? 18.912 -5.041 -44.503 1.00 87.19 203 ALA A C 1
ATOM 1533 O O . ALA A 1 203 ? 18.182 -5.546 -45.354 1.00 87.19 203 ALA A O 1
ATOM 1534 N N . LYS A 1 204 ? 19.440 -5.749 -43.495 1.00 84.94 204 LYS A N 1
ATOM 1535 C CA . LYS A 1 204 ? 19.205 -7.188 -43.307 1.00 84.94 204 LYS A CA 1
ATOM 1536 C C . LYS A 1 204 ? 17.765 -7.520 -42.960 1.00 84.94 204 LYS A C 1
ATOM 1538 O O . LYS A 1 204 ? 17.157 -8.331 -43.648 1.00 84.94 204 LYS A O 1
ATOM 1543 N N . HIS A 1 205 ? 17.173 -6.811 -42.009 1.00 86.50 205 HIS A N 1
ATOM 1544 C CA . HIS A 1 205 ? 15.753 -6.985 -41.716 1.00 86.50 205 HIS A CA 1
ATOM 1545 C C . HIS A 1 205 ? 14.874 -6.689 -42.943 1.00 86.50 205 HIS A C 1
ATOM 1547 O O . HIS A 1 205 ? 13.889 -7.386 -43.185 1.00 86.50 205 HIS A O 1
ATOM 1553 N N . ARG A 1 206 ? 15.262 -5.723 -43.790 1.00 89.25 206 ARG A N 1
ATOM 1554 C CA . ARG A 1 206 ? 14.566 -5.432 -45.052 1.00 89.25 206 ARG A CA 1
ATOM 1555 C C . ARG A 1 206 ? 14.682 -6.564 -46.076 1.00 89.25 206 ARG A C 1
ATOM 1557 O O . ARG A 1 206 ? 13.700 -6.811 -46.773 1.00 89.25 206 ARG A O 1
ATOM 1564 N N . GLU A 1 207 ? 15.823 -7.256 -46.159 1.00 88.44 207 GLU A N 1
ATOM 1565 C CA . GLU A 1 207 ? 15.975 -8.479 -46.974 1.00 88.44 207 GLU A CA 1
ATOM 1566 C C . GLU A 1 207 ? 14.991 -9.578 -46.523 1.00 88.44 207 GLU A C 1
ATOM 1568 O O . GLU A 1 207 ? 14.517 -10.360 -47.347 1.00 88.44 207 GLU A O 1
ATOM 1573 N N . GLU A 1 208 ? 14.631 -9.598 -45.238 1.00 83.44 208 GLU A N 1
ATOM 1574 C CA . GLU A 1 208 ? 13.664 -10.527 -44.635 1.00 83.44 208 GLU A CA 1
ATOM 1575 C C . GLU A 1 208 ? 12.216 -10.002 -44.635 1.00 83.44 208 GLU A C 1
ATOM 1577 O O . GLU A 1 208 ? 11.295 -10.669 -44.162 1.00 83.44 208 GLU A O 1
ATOM 1582 N N . GLY A 1 209 ? 11.983 -8.812 -45.198 1.00 86.88 209 GLY A N 1
ATOM 1583 C CA . GLY A 1 209 ? 10.664 -8.181 -45.266 1.00 86.88 209 GLY A CA 1
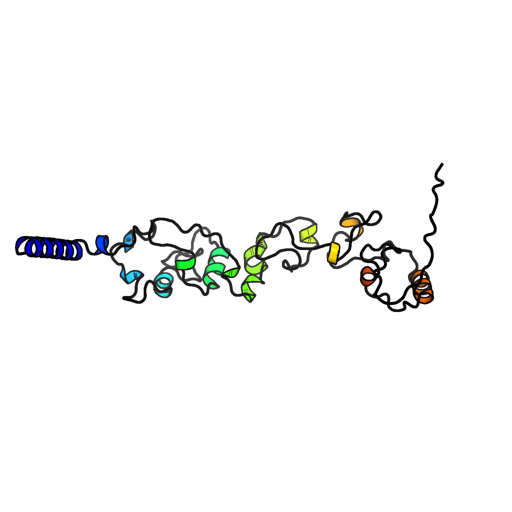ATOM 1584 C C . GLY A 1 209 ? 10.194 -7.531 -43.959 1.00 86.88 209 GLY A C 1
ATOM 1585 O O . GLY A 1 209 ? 9.029 -7.143 -43.857 1.00 86.88 209 GLY A O 1
ATOM 1586 N N . VAL A 1 210 ? 11.075 -7.378 -42.969 1.00 85.00 210 VAL A N 1
ATOM 1587 C CA . VAL A 1 210 ? 10.806 -6.688 -41.704 1.00 85.00 210 VAL A CA 1
ATOM 1588 C C . VAL A 1 210 ? 11.268 -5.234 -41.816 1.00 85.00 210 VAL A C 1
ATOM 1590 O O . VAL A 1 210 ? 12.455 -4.939 -41.911 1.00 85.00 210 VAL A O 1
ATOM 1593 N N . THR A 1 211 ? 10.323 -4.294 -41.813 1.00 83.62 211 THR A N 1
ATOM 1594 C CA . THR A 1 211 ? 10.619 -2.851 -41.930 1.00 83.62 211 THR A CA 1
ATOM 1595 C C . THR A 1 211 ? 10.301 -2.052 -40.671 1.00 83.62 211 THR A C 1
ATOM 1597 O O . THR A 1 211 ? 10.739 -0.912 -40.555 1.00 83.62 211 THR A O 1
ATOM 1600 N N . ASN A 1 212 ? 9.527 -2.620 -39.740 1.00 84.31 212 ASN A N 1
ATOM 1601 C CA . ASN A 1 212 ? 9.267 -2.026 -38.432 1.00 84.31 212 ASN A CA 1
ATOM 1602 C C . ASN A 1 212 ? 10.085 -2.774 -37.377 1.00 84.31 212 ASN A C 1
ATOM 1604 O O . ASN A 1 212 ? 9.790 -3.928 -37.071 1.00 84.31 212 ASN A O 1
ATOM 1608 N N . LEU A 1 213 ? 11.087 -2.090 -36.833 1.00 80.69 213 LEU A N 1
ATOM 1609 C CA . LEU A 1 213 ? 12.026 -2.628 -35.850 1.00 80.69 213 LEU A CA 1
ATOM 1610 C C . LEU A 1 213 ? 11.771 -2.089 -34.443 1.00 80.69 213 LEU A C 1
ATOM 1612 O O . LEU A 1 213 ? 12.577 -2.295 -33.537 1.00 80.69 213 LEU A O 1
ATOM 1616 N N . ASP A 1 214 ? 10.639 -1.414 -34.239 1.00 81.50 214 ASP A N 1
ATOM 1617 C CA . ASP A 1 214 ? 10.266 -0.930 -32.922 1.00 81.50 214 ASP A CA 1
ATOM 1618 C C . ASP A 1 214 ? 10.127 -2.119 -31.967 1.00 81.50 214 ASP A C 1
ATOM 1620 O O . ASP A 1 214 ? 9.451 -3.110 -32.252 1.00 81.50 214 ASP A O 1
ATOM 1624 N N . GLY A 1 215 ? 10.753 -2.023 -30.797 1.00 82.69 215 GLY A N 1
ATOM 1625 C CA . GLY A 1 215 ? 10.671 -3.065 -29.778 1.00 82.69 215 GLY A CA 1
ATOM 1626 C C . GLY A 1 215 ? 11.235 -4.406 -30.247 1.00 82.69 215 GLY A C 1
ATOM 1627 O O . GLY A 1 215 ? 10.486 -5.381 -30.321 1.00 82.69 215 GLY A O 1
ATOM 1628 N N . CYS A 1 216 ? 12.552 -4.459 -30.476 1.00 83.88 216 CYS A N 1
ATOM 1629 C CA . CYS A 1 216 ? 13.320 -5.640 -30.896 1.00 83.88 216 CYS A CA 1
ATOM 1630 C C . CYS A 1 216 ? 12.900 -6.924 -30.160 1.00 83.88 216 CYS A C 1
ATOM 1632 O O . CYS A 1 216 ? 12.708 -7.968 -30.779 1.00 83.88 216 CYS A O 1
ATOM 1634 N N . ARG A 1 217 ? 12.640 -6.817 -28.846 1.00 85.44 217 ARG A N 1
ATOM 1635 C CA . ARG A 1 217 ? 12.231 -7.935 -27.981 1.00 85.44 217 ARG A CA 1
ATOM 1636 C C . ARG A 1 217 ? 10.934 -8.648 -28.372 1.00 85.44 217 ARG A C 1
ATOM 1638 O O . ARG A 1 217 ? 10.656 -9.728 -27.868 1.00 85.44 217 ARG A O 1
ATOM 1645 N N . ARG A 1 218 ? 10.093 -8.024 -29.203 1.00 85.00 218 ARG A N 1
ATOM 1646 C CA . ARG A 1 218 ? 8.862 -8.655 -29.705 1.00 85.00 218 ARG A CA 1
ATOM 1647 C C . ARG A 1 218 ? 9.179 -9.827 -30.624 1.00 85.00 218 ARG A C 1
ATOM 1649 O O . ARG A 1 218 ? 8.419 -10.787 -30.641 1.00 85.00 218 ARG A O 1
ATOM 1656 N N . CYS A 1 219 ? 10.280 -9.720 -31.362 1.00 84.56 219 CYS A N 1
ATOM 1657 C CA . CYS A 1 219 ? 10.781 -10.778 -32.223 1.00 84.56 219 CYS A CA 1
ATOM 1658 C C . CYS A 1 219 ? 11.936 -11.530 -31.564 1.00 84.56 219 CYS A C 1
ATOM 1660 O O . CYS A 1 219 ? 11.955 -12.739 -31.708 1.00 84.56 219 CYS A O 1
ATOM 1662 N N . HIS A 1 220 ? 12.802 -10.850 -30.799 1.00 85.69 220 HIS A N 1
ATOM 1663 C CA . HIS A 1 220 ? 13.979 -11.418 -30.122 1.00 85.69 220 HIS A CA 1
ATOM 1664 C C . HIS A 1 220 ? 13.874 -11.321 -28.585 1.00 85.69 220 HIS A C 1
ATOM 1666 O O . HIS A 1 220 ? 14.479 -10.421 -27.992 1.00 85.69 220 HIS A O 1
ATOM 1672 N N . PRO A 1 221 ? 13.099 -12.181 -27.899 1.00 85.94 221 PRO A N 1
ATOM 1673 C CA . PRO A 1 221 ? 12.885 -12.099 -26.452 1.00 85.94 221 PRO A CA 1
ATOM 1674 C C . PRO A 1 221 ? 14.160 -12.164 -25.618 1.00 85.94 221 PRO A C 1
ATOM 1676 O O . PRO A 1 221 ? 14.194 -11.529 -24.563 1.00 85.94 221 PRO A O 1
ATOM 1679 N N . SER A 1 222 ? 15.179 -12.900 -26.076 1.00 84.44 222 SER A N 1
ATOM 1680 C CA . SER A 1 222 ? 16.498 -12.949 -25.438 1.00 84.44 222 SER A CA 1
ATOM 1681 C C . SER A 1 222 ? 17.546 -12.028 -26.064 1.00 84.44 222 SER A C 1
ATOM 1683 O O . SER A 1 222 ? 18.677 -11.978 -25.598 1.00 84.44 222 SER A O 1
ATOM 1685 N N . GLY A 1 223 ? 17.206 -11.294 -27.128 1.00 81.06 223 GLY A N 1
ATOM 1686 C CA . GLY A 1 223 ? 18.173 -10.498 -27.891 1.00 81.06 223 GLY A CA 1
ATOM 1687 C C . GLY A 1 223 ? 19.125 -11.314 -28.775 1.00 81.06 223 GLY A C 1
ATOM 1688 O O . GLY A 1 223 ? 20.011 -10.718 -29.384 1.00 81.06 223 GLY A O 1
ATOM 1689 N N . ASP A 1 224 ? 18.956 -12.636 -28.858 1.00 77.50 224 ASP A N 1
ATOM 1690 C CA . ASP A 1 224 ? 19.679 -13.504 -29.792 1.00 77.50 224 ASP A CA 1
ATOM 1691 C C . ASP A 1 224 ? 19.028 -13.446 -31.189 1.00 77.50 224 ASP A C 1
ATOM 1693 O O . ASP A 1 224 ? 17.798 -13.429 -31.313 1.00 77.50 224 ASP A O 1
ATOM 1697 N N . GLU A 1 225 ? 19.846 -13.389 -32.244 1.00 70.31 225 GLU A N 1
ATOM 1698 C CA . GLU A 1 225 ? 19.386 -13.335 -33.639 1.00 70.31 225 GLU A CA 1
ATOM 1699 C C . GLU A 1 225 ? 18.590 -14.585 -34.048 1.00 70.31 225 GLU A C 1
ATOM 1701 O O . GLU A 1 225 ? 17.666 -14.489 -34.857 1.00 70.31 225 GLU A O 1
ATOM 1706 N N . ASP A 1 226 ? 18.868 -15.726 -33.415 1.00 70.69 226 ASP A N 1
ATOM 1707 C CA . ASP A 1 226 ? 18.216 -17.005 -33.673 1.00 70.69 226 ASP A CA 1
ATOM 1708 C C . ASP A 1 226 ? 16.970 -17.237 -32.791 1.00 70.69 226 ASP A C 1
ATOM 1710 O O . ASP A 1 226 ? 16.149 -18.105 -33.108 1.00 70.69 226 ASP A O 1
ATOM 1714 N N . ASP A 1 227 ? 16.765 -16.458 -31.717 1.00 69.75 227 ASP A N 1
ATOM 1715 C CA . ASP A 1 227 ? 15.588 -16.545 -30.824 1.00 69.75 227 ASP A CA 1
ATOM 1716 C C . ASP A 1 227 ? 14.380 -15.786 -31.398 1.00 69.75 227 ASP A C 1
ATOM 1718 O O . ASP A 1 227 ? 13.736 -14.979 -30.727 1.00 69.75 227 ASP A O 1
ATOM 1722 N N . THR A 1 228 ? 14.066 -16.018 -32.676 1.00 63.03 228 THR A N 1
ATOM 1723 C CA . THR A 1 228 ? 12.897 -15.400 -33.307 1.00 63.03 228 THR A CA 1
ATOM 1724 C C . THR A 1 228 ? 11.609 -16.111 -32.893 1.00 63.03 228 THR A C 1
ATOM 1726 O O . THR A 1 228 ? 11.402 -17.298 -33.177 1.00 63.03 228 THR A O 1
ATOM 1729 N N . ILE A 1 229 ? 10.678 -15.395 -32.245 1.00 60.62 229 ILE A N 1
ATOM 1730 C CA . ILE A 1 229 ? 9.329 -15.936 -32.030 1.00 60.62 229 ILE A CA 1
ATOM 1731 C C . ILE A 1 229 ? 8.676 -16.100 -33.405 1.00 60.62 229 ILE A C 1
ATOM 1733 O O . ILE A 1 229 ? 8.340 -15.121 -34.074 1.00 60.62 229 ILE A O 1
ATOM 1737 N N . ARG A 1 230 ? 8.448 -17.356 -33.811 1.00 52.19 230 ARG A N 1
ATOM 1738 C CA . ARG A 1 230 ? 7.577 -17.704 -34.938 1.00 52.19 230 ARG A CA 1
ATOM 1739 C C . ARG A 1 230 ? 6.200 -17.084 -34.697 1.00 52.19 230 ARG A C 1
ATOM 1741 O O . ARG A 1 230 ? 5.396 -17.642 -33.956 1.00 52.19 230 ARG A O 1
ATOM 1748 N N . LEU A 1 231 ? 5.898 -15.960 -35.345 1.00 43.19 231 LEU A N 1
ATOM 1749 C CA . LEU A 1 231 ? 4.509 -15.591 -35.595 1.00 43.19 231 LEU A CA 1
ATOM 1750 C C . LEU A 1 231 ? 3.932 -16.730 -36.439 1.00 43.19 231 LEU A C 1
ATOM 1752 O O . LEU A 1 231 ? 4.382 -16.952 -37.565 1.00 43.19 231 LEU A O 1
ATOM 1756 N N . GLU A 1 232 ? 3.030 -17.515 -35.853 1.00 37.41 232 GLU A N 1
ATOM 1757 C CA . GLU A 1 232 ? 2.378 -18.645 -36.511 1.00 37.41 232 GLU A CA 1
ATOM 1758 C C . GLU A 1 232 ? 1.918 -18.231 -37.917 1.00 37.41 232 GLU A C 1
ATOM 1760 O O . GLU A 1 232 ? 1.029 -17.393 -38.066 1.00 37.41 232 GLU A O 1
ATOM 1765 N N . GLY A 1 233 ? 2.549 -18.786 -38.960 1.00 37.22 233 GLY A N 1
ATOM 1766 C CA . GLY A 1 233 ? 2.000 -18.682 -40.312 1.00 37.22 233 GLY A CA 1
ATOM 1767 C C . GLY A 1 233 ? 2.946 -18.642 -41.509 1.00 37.22 233 GLY A C 1
ATOM 1768 O O . GLY A 1 233 ? 2.446 -18.863 -42.608 1.00 37.22 233 GLY A O 1
ATOM 1769 N N . ARG A 1 234 ? 4.262 -18.402 -41.396 1.00 34.97 234 ARG A N 1
ATOM 1770 C CA . ARG A 1 234 ? 5.153 -18.485 -42.579 1.00 34.97 234 ARG A CA 1
ATOM 1771 C C . ARG A 1 234 ? 6.524 -19.073 -42.265 1.00 34.97 234 ARG A C 1
ATOM 1773 O O . ARG A 1 234 ? 7.347 -18.463 -41.598 1.00 34.97 234 ARG A O 1
ATOM 1780 N N . SER A 1 235 ? 6.738 -20.276 -42.792 1.00 38.09 235 SER A N 1
ATOM 1781 C CA . SER A 1 235 ? 8.030 -20.948 -42.851 1.00 38.09 235 SER A CA 1
ATOM 1782 C C . SER A 1 235 ? 8.943 -20.228 -43.844 1.00 38.09 235 SER A C 1
ATOM 1784 O O . SER A 1 235 ? 8.617 -20.137 -45.026 1.00 38.09 235 SER A O 1
ATOM 1786 N N . LEU A 1 236 ? 10.095 -19.759 -43.376 1.00 39.31 236 LEU A N 1
ATOM 1787 C CA . LEU A 1 236 ? 11.302 -19.743 -44.189 1.00 39.31 236 LEU A CA 1
ATOM 1788 C C . LEU A 1 236 ? 12.302 -20.636 -43.466 1.00 39.31 236 LEU A C 1
ATOM 1790 O O . LEU A 1 236 ? 12.973 -20.224 -42.526 1.00 39.31 236 LEU A O 1
ATOM 1794 N N . GLU A 1 237 ? 12.357 -21.898 -43.885 1.00 38.50 237 GLU A N 1
ATOM 1795 C CA . GLU A 1 237 ? 13.533 -22.715 -43.638 1.00 38.50 237 GLU A CA 1
ATOM 1796 C C . GLU A 1 237 ? 14.734 -22.001 -44.266 1.00 38.50 237 GLU A C 1
ATOM 1798 O O . GLU A 1 237 ? 14.863 -21.921 -45.489 1.00 38.50 237 GLU A O 1
ATOM 1803 N N . ARG A 1 238 ? 15.636 -21.487 -43.432 1.00 37.62 238 ARG A N 1
ATOM 1804 C CA . ARG A 1 238 ? 17.028 -21.328 -43.832 1.00 37.62 238 ARG A CA 1
ATOM 1805 C C . ARG A 1 238 ? 17.879 -22.081 -42.827 1.00 37.62 238 ARG A C 1
ATOM 1807 O O . ARG A 1 238 ? 17.701 -21.968 -41.620 1.00 37.62 238 ARG A O 1
ATOM 1814 N N . GLY A 1 239 ? 18.670 -22.988 -43.383 1.00 30.91 239 GLY A N 1
ATOM 1815 C CA . GLY A 1 239 ? 19.221 -24.137 -42.693 1.00 30.91 239 GLY A CA 1
ATOM 1816 C C . GLY A 1 239 ? 20.059 -23.784 -41.476 1.00 30.91 239 GLY A C 1
ATOM 1817 O O . GLY A 1 239 ? 20.847 -22.843 -41.481 1.00 30.91 239 GLY A O 1
ATOM 1818 N N . ARG A 1 240 ? 19.935 -24.658 -40.480 1.00 35.34 240 ARG A N 1
ATOM 1819 C CA . ARG A 1 240 ? 20.933 -24.926 -39.452 1.00 35.34 240 ARG A CA 1
ATOM 1820 C C . ARG A 1 240 ? 22.282 -25.150 -40.158 1.00 35.34 240 ARG A C 1
ATOM 1822 O O . ARG A 1 240 ? 22.567 -26.261 -40.600 1.00 35.34 240 ARG A O 1
ATOM 1829 N N . LYS A 1 241 ? 23.100 -24.109 -40.328 1.00 31.92 241 LYS A N 1
ATOM 1830 C CA . LYS A 1 241 ? 24.531 -24.317 -40.553 1.00 31.92 241 LYS A CA 1
ATOM 1831 C C . LYS A 1 241 ? 25.118 -24.588 -39.182 1.00 31.92 241 LYS A C 1
ATOM 1833 O O . LYS A 1 241 ? 25.260 -23.682 -38.372 1.00 31.92 241 LYS A O 1
ATOM 1838 N N . ALA A 1 242 ? 25.390 -25.863 -38.924 1.00 35.06 242 ALA A N 1
ATOM 1839 C CA . ALA A 1 242 ? 26.336 -26.248 -37.897 1.00 35.06 242 ALA A CA 1
ATOM 1840 C C . ALA A 1 242 ? 27.631 -25.473 -38.174 1.00 35.06 242 ALA A C 1
ATOM 1842 O O . ALA A 1 242 ? 28.259 -25.667 -39.215 1.00 35.06 242 ALA A O 1
ATOM 1843 N N . HIS A 1 243 ? 27.965 -24.526 -37.301 1.00 36.00 243 HIS A N 1
ATOM 1844 C CA . HIS A 1 243 ? 29.326 -24.035 -37.222 1.00 36.00 243 HIS A CA 1
ATOM 1845 C C . HIS A 1 243 ? 30.064 -25.082 -36.396 1.00 36.00 243 HIS A C 1
ATOM 1847 O O . HIS A 1 243 ? 29.946 -25.130 -35.170 1.00 36.00 243 HIS A O 1
ATOM 1853 N N . ASP A 1 244 ? 30.664 -26.029 -37.116 1.00 36.12 244 ASP A N 1
ATOM 1854 C CA . ASP A 1 244 ? 31.596 -26.974 -36.535 1.00 36.12 244 ASP A CA 1
ATOM 1855 C C . ASP A 1 244 ? 32.745 -26.205 -35.883 1.00 36.12 244 ASP A C 1
ATOM 1857 O O . ASP A 1 244 ? 33.193 -25.164 -36.363 1.00 36.12 244 ASP A O 1
ATOM 1861 N N . ARG A 1 245 ? 33.140 -26.752 -34.737 1.00 45.16 245 ARG A N 1
ATOM 1862 C CA . ARG A 1 245 ? 34.335 -26.434 -33.968 1.00 45.16 245 ARG A CA 1
ATOM 1863 C C . ARG A 1 245 ? 35.549 -26.398 -34.887 1.00 45.16 245 ARG A C 1
ATOM 1865 O O . ARG A 1 245 ? 35.769 -27.390 -35.563 1.00 45.16 245 ARG A O 1
ATOM 1872 N N . ASP A 1 246 ? 36.336 -25.338 -34.781 1.00 41.81 246 ASP A N 1
ATOM 1873 C CA . ASP A 1 246 ? 37.783 -25.349 -34.993 1.00 41.81 246 ASP A CA 1
ATOM 1874 C C . ASP A 1 246 ? 38.362 -24.214 -34.131 1.00 41.81 246 ASP A C 1
ATOM 1876 O O . ASP A 1 246 ? 38.501 -23.084 -34.587 1.00 41.81 246 ASP A O 1
ATOM 1880 N N . ASP A 1 247 ? 38.632 -24.524 -32.861 1.00 46.28 247 ASP A N 1
ATOM 1881 C CA . ASP A 1 247 ? 39.555 -23.766 -32.012 1.00 46.28 247 ASP A CA 1
ATOM 1882 C C . ASP A 1 247 ? 40.631 -24.769 -31.560 1.00 46.28 247 ASP A C 1
ATOM 1884 O O . ASP A 1 247 ? 40.393 -25.578 -30.655 1.00 46.28 247 ASP A O 1
ATOM 1888 N N . ASP A 1 248 ? 41.766 -24.746 -32.263 1.00 36.16 248 ASP A N 1
ATOM 1889 C CA . ASP A 1 248 ? 43.082 -25.161 -31.755 1.00 36.16 248 ASP A CA 1
ATOM 1890 C C . ASP A 1 248 ? 43.682 -24.028 -30.900 1.00 36.16 248 ASP A C 1
ATOM 1892 O O . ASP A 1 248 ? 43.563 -22.846 -31.309 1.00 36.16 248 ASP A O 1
#

Sequence (248 aa):
MRRTWVSLLLTLAAATSAAILFPYRAITPGTLSAGHLGQRDDCLSCHTLLRGAPAEKCAACHRPGDVGVRTTKGEPLAAPKERARRIHETLRTGCDRCHSEHGGRLGTRRFAHALLPAEVAAGCTACHADARPKDELHAAATSECAPCHGVSGWKPAAFDHERAFRFDRHHPPRCADCHAPGRSLKEYSCTGCHEHSLARMEAKHREEGVTNLDGCRRCHPSGDEDDTIRLEGRSLERGRKAHDRDDD

Secondary structure (DSSP, 8-state):
-HHHHHHHHHHHHHHHHHHHH-HHHHH--SPPPGGGGGGTT-GGGT-BTTTB--HHHHHTTS-TTTBTTB-TTSPBPSS--HHHHHHHHH--S-GGGT---TTS----PPP-GGGS-HHHHH-HHHHHGGGS--SHHHHHS-S--TTT-BTTBSSS----HHHH----SSS-S-HHHHS-TTS-TT---STTTS-S-HHHHHHHHHHTT----SSGGGT-TTS-TT-----TT---------------